Protein AF-A0A060Z1Y1-F1 (afdb_monomer_lite)

Sequence (219 aa):
WSFSTFVRFICWLRSVMDGGSLSASSSSSSEQEADSSPYSVSALLQNPEGNGAIEESRAKVVEEEIVPAGERLLSGEDQGSLITDSMSVTSADQEKLLLLNRNTELRRVNKELMKLNEDWDHVYRSTTLSLQQRVETLEQESNTVKQLNNTLLLKVDHEQNKREYYEHTLMQELKKNQQLHEYVRLLENRLHHTDTTRDWTKSTQVSPMTIIIITSRSF

pLDDT: mean 71.71, std 27.59, range [27.95, 98.81]

Foldseek 3Di:
DDPVVVVVVVVVVVCVVVVPDDPDDDDDDDDDDDDDDDDDDDDDDDDDDDDDDDDDDDDDDDDDDDDDDDDDDDDDDDDDDPPPPDPDQDPVNVVVVVVVVVVVVVVVVVVVVVVVVVVVVVCVVVVVVVVVVVVVVVVVVVVVVVVVVVVVVVVVVVVVVVVVVVVVVVVVVVVVVVVVVVVVVVVVVVVVVVVVVVVVVVVVPDDDDPDDDDDDDDD

Structure (mmCIF, N/CA/C/O backbone):
data_AF-A0A060Z1Y1-F1
#
_entry.id   AF-A0A060Z1Y1-F1
#
loop_
_atom_site.group_PDB
_atom_site.id
_atom_site.type_symbol
_atom_site.label_atom_id
_atom_site.label_alt_id
_atom_site.label_comp_id
_atom_site.label_asym_id
_atom_site.label_entity_id
_atom_site.label_seq_id
_atom_site.pdbx_PDB_ins_code
_atom_site.Cartn_x
_atom_site.Cartn_y
_atom_site.Cartn_z
_atom_site.occupancy
_atom_site.B_iso_or_equiv
_atom_site.auth_seq_id
_atom_site.auth_comp_id
_atom_site.auth_asym_id
_atom_site.auth_atom_id
_atom_site.pdbx_PDB_model_num
ATOM 1 N N . TRP A 1 1 ? -12.215 2.904 36.659 1.00 53.12 1 TRP A N 1
ATOM 2 C CA . TRP A 1 1 ? -11.180 3.522 35.804 1.00 53.12 1 TRP A CA 1
ATOM 3 C C . TRP A 1 1 ? -11.227 5.029 36.001 1.00 53.12 1 TRP A C 1
ATOM 5 O O . TRP A 1 1 ? -12.311 5.589 35.933 1.00 53.12 1 TRP A O 1
ATOM 15 N N . SER A 1 2 ? -10.106 5.672 36.339 1.00 74.19 2 SER A N 1
ATOM 16 C CA . SER A 1 2 ? -10.069 7.124 36.577 1.00 74.19 2 SER A CA 1
ATOM 17 C C . SER A 1 2 ? -9.875 7.874 35.257 1.00 74.19 2 SER A C 1
ATOM 19 O O . SER A 1 2 ? -9.221 7.362 34.349 1.00 74.19 2 SER A O 1
ATOM 21 N N . PHE A 1 3 ? -10.381 9.106 35.160 1.00 74.75 3 PHE A N 1
ATOM 22 C CA . PHE A 1 3 ? -10.163 10.009 34.020 1.00 74.75 3 PHE A CA 1
ATOM 23 C C . PHE A 1 3 ? -8.667 10.158 33.676 1.00 74.75 3 PHE A C 1
ATOM 25 O O . PHE A 1 3 ? -8.282 10.233 32.513 1.00 74.75 3 PHE A O 1
ATOM 32 N N . SER A 1 4 ? -7.800 10.077 34.691 1.00 67.19 4 SER A N 1
ATOM 33 C CA . SER A 1 4 ? -6.342 10.077 34.524 1.00 67.19 4 SER A CA 1
ATOM 34 C C . SER A 1 4 ? -5.820 8.875 33.720 1.00 67.19 4 SER A C 1
ATOM 36 O O . SER A 1 4 ? -4.885 9.011 32.932 1.00 67.19 4 SER A O 1
ATOM 38 N N . THR A 1 5 ? -6.438 7.702 33.873 1.00 81.06 5 THR A N 1
ATOM 39 C CA . THR A 1 5 ? -6.078 6.484 33.134 1.00 81.06 5 THR A CA 1
ATOM 40 C C . THR A 1 5 ? -6.489 6.594 31.664 1.00 81.06 5 THR A C 1
ATOM 42 O O . THR A 1 5 ? -5.726 6.205 30.784 1.00 81.06 5 THR A O 1
ATOM 45 N N . PHE A 1 6 ? -7.644 7.208 31.394 1.00 83.81 6 PHE A N 1
ATOM 46 C CA . PHE A 1 6 ? -8.150 7.442 30.040 1.00 83.81 6 PHE A CA 1
ATOM 47 C C . PHE A 1 6 ? -7.288 8.448 29.260 1.00 83.81 6 PHE A C 1
ATOM 49 O O . PHE A 1 6 ? -6.898 8.183 28.126 1.00 83.81 6 PHE A O 1
ATOM 56 N N . VAL A 1 7 ? -6.895 9.564 29.884 1.00 85.19 7 VAL A N 1
ATOM 57 C CA . VAL A 1 7 ? -6.023 10.567 29.241 1.00 85.19 7 VAL A CA 1
ATOM 58 C C . VAL A 1 7 ? -4.642 9.987 28.923 1.00 85.19 7 VAL A C 1
ATOM 60 O O . VAL A 1 7 ? -4.112 10.219 27.839 1.00 85.19 7 VAL A O 1
ATOM 63 N N . ARG A 1 8 ? -4.072 9.174 29.821 1.00 84.06 8 ARG A N 1
ATOM 64 C CA . ARG A 1 8 ? -2.790 8.493 29.566 1.00 84.06 8 ARG A CA 1
ATOM 65 C C . ARG A 1 8 ? -2.868 7.510 28.402 1.00 84.06 8 ARG A C 1
ATOM 67 O O . ARG A 1 8 ? -1.924 7.437 27.623 1.00 84.06 8 ARG A O 1
ATOM 74 N N . PHE A 1 9 ? -3.986 6.805 28.260 1.00 86.06 9 PHE A N 1
ATOM 75 C CA . PHE A 1 9 ? -4.219 5.895 27.142 1.00 86.06 9 PHE A CA 1
ATOM 76 C C . PHE A 1 9 ? -4.318 6.638 25.798 1.00 86.06 9 PHE A C 1
ATOM 78 O O . PHE A 1 9 ? -3.684 6.232 24.827 1.00 86.06 9 PHE A O 1
ATOM 85 N N . ILE A 1 10 ? -5.021 7.776 25.755 1.00 87.69 10 ILE A N 1
ATOM 86 C CA . ILE A 1 10 ? -5.100 8.629 24.557 1.00 87.69 10 ILE A CA 1
ATOM 87 C C . ILE A 1 10 ? -3.730 9.224 24.191 1.00 87.69 10 ILE A C 1
ATOM 89 O O . ILE A 1 10 ? -3.354 9.221 23.019 1.00 87.69 10 ILE A O 1
ATOM 93 N N . CYS A 1 11 ? -2.948 9.683 25.174 1.00 76.44 11 CYS A N 1
ATOM 94 C CA . CYS A 1 11 ? -1.587 10.171 24.930 1.00 76.44 11 CYS A CA 1
ATOM 95 C C . CYS A 1 11 ? -0.652 9.063 24.422 1.00 76.44 11 CYS A C 1
ATOM 97 O O . CYS A 1 11 ? 0.177 9.315 23.549 1.00 76.44 11 CYS A O 1
ATOM 99 N N . TRP A 1 12 ? -0.797 7.838 24.933 1.00 86.25 12 TRP A N 1
ATOM 100 C CA . TRP A 1 12 ? -0.026 6.685 24.472 1.00 86.25 12 TRP A CA 1
ATOM 101 C C . TRP A 1 12 ? -0.375 6.302 23.027 1.00 86.25 12 TRP A C 1
ATOM 103 O O . TRP A 1 12 ? 0.529 6.166 22.207 1.00 86.25 12 TRP A O 1
ATOM 113 N N . LEU A 1 13 ? -1.666 6.243 22.680 1.00 79.06 13 LEU A N 1
ATOM 114 C CA . LEU A 1 13 ? -2.131 6.013 21.304 1.00 79.06 13 LEU A CA 1
ATOM 115 C C . LEU A 1 13 ? -1.572 7.047 20.320 1.00 79.06 13 LEU A C 1
ATOM 117 O O . LEU A 1 13 ? -1.129 6.694 19.230 1.00 79.06 13 LEU A O 1
ATOM 121 N N . ARG A 1 14 ? -1.541 8.322 20.722 1.00 80.88 14 ARG A N 1
ATOM 122 C CA . ARG A 1 14 ? -0.976 9.387 19.891 1.00 80.88 14 ARG A CA 1
ATOM 123 C C . ARG A 1 14 ? 0.536 9.257 19.715 1.00 80.88 14 ARG A C 1
ATOM 125 O O . ARG A 1 14 ? 1.029 9.412 18.607 1.00 80.88 14 ARG A O 1
ATOM 132 N N . SER A 1 15 ? 1.260 8.895 20.773 1.00 73.62 15 SER A N 1
ATOM 133 C CA . SER A 1 15 ? 2.706 8.659 20.694 1.00 73.62 15 SER A CA 1
ATOM 134 C C . SER A 1 15 ? 3.073 7.456 19.818 1.00 73.62 15 SER A C 1
ATOM 136 O O . SER A 1 15 ? 4.149 7.454 19.228 1.00 73.62 15 SER A O 1
ATOM 138 N N . VAL A 1 16 ? 2.205 6.442 19.733 1.00 75.94 16 VAL A N 1
ATOM 139 C CA . VAL A 1 16 ? 2.387 5.281 18.846 1.00 75.94 16 VAL A CA 1
ATOM 140 C C . VAL A 1 16 ? 2.134 5.658 17.383 1.00 75.94 16 VAL A C 1
ATOM 142 O O . VAL A 1 16 ? 2.881 5.221 16.514 1.00 75.94 16 VAL A O 1
ATOM 145 N N . MET A 1 17 ? 1.144 6.513 17.103 1.00 68.62 17 MET A N 1
ATOM 146 C CA . MET A 1 17 ? 0.870 6.998 15.742 1.00 68.62 17 MET A CA 1
ATOM 147 C C . MET A 1 17 ? 1.913 8.002 15.228 1.00 68.62 17 MET A C 1
ATOM 149 O O . MET A 1 17 ? 2.256 7.970 14.050 1.00 68.62 17 MET A O 1
ATOM 153 N N . ASP A 1 18 ? 2.450 8.857 16.100 1.00 62.47 18 ASP A N 1
ATOM 154 C CA . ASP A 1 18 ? 3.445 9.874 15.726 1.00 62.47 18 ASP A CA 1
ATOM 155 C C . ASP A 1 18 ? 4.896 9.324 15.746 1.00 62.47 18 ASP A C 1
ATOM 157 O O . ASP A 1 18 ? 5.829 9.982 15.286 1.00 62.47 18 ASP A O 1
ATOM 161 N N . GLY A 1 19 ? 5.102 8.090 16.231 1.00 50.12 19 GLY A N 1
ATOM 162 C CA . GLY A 1 19 ? 6.409 7.427 16.355 1.00 50.12 19 GLY A CA 1
ATOM 163 C C . GLY A 1 19 ? 7.009 6.871 15.055 1.00 50.12 19 GLY A C 1
ATOM 164 O O . GLY A 1 19 ? 8.110 6.327 15.079 1.00 50.12 19 GLY A O 1
ATOM 165 N N . GLY A 1 20 ? 6.325 7.015 13.916 1.00 45.38 20 GLY A N 1
ATOM 166 C CA . GLY A 1 20 ? 6.787 6.528 12.610 1.00 45.38 20 GLY A CA 1
ATOM 167 C C . GLY A 1 20 ? 7.780 7.437 11.873 1.00 45.38 20 GLY A C 1
ATOM 168 O O . GLY A 1 20 ? 8.151 7.124 10.745 1.00 45.38 20 GLY A O 1
ATOM 169 N N . SER A 1 21 ? 8.210 8.559 12.462 1.00 48.22 21 SER A N 1
ATOM 170 C CA . SER A 1 21 ? 9.058 9.536 11.766 1.00 48.22 21 SER A CA 1
ATOM 171 C C . SER A 1 21 ? 10.243 10.004 12.612 1.00 48.22 21 SER A C 1
ATOM 173 O O . SER A 1 21 ? 10.320 11.149 13.045 1.00 48.22 21 SER A O 1
ATOM 175 N N . LEU A 1 22 ? 11.200 9.101 12.837 1.00 38.81 22 LEU A N 1
ATOM 176 C CA . LEU A 1 22 ? 12.570 9.445 13.231 1.00 38.81 22 LEU A CA 1
ATOM 177 C C . LEU A 1 22 ? 13.553 8.614 12.400 1.00 38.81 22 LEU A C 1
ATOM 179 O O . LEU A 1 22 ? 14.101 7.615 12.853 1.00 38.81 22 LEU A O 1
ATOM 183 N N . SER A 1 23 ? 13.778 9.037 11.156 1.00 32.25 23 SER A N 1
ATOM 184 C CA . SER A 1 23 ? 14.972 8.636 10.409 1.00 32.25 23 SER A CA 1
ATOM 185 C C . SER A 1 23 ? 16.105 9.590 10.770 1.00 32.25 23 SER A C 1
ATOM 187 O O . SER A 1 23 ? 16.250 10.657 10.182 1.00 32.25 23 SER A O 1
ATOM 189 N N . ALA A 1 24 ? 16.902 9.198 11.759 1.00 36.78 24 ALA A N 1
ATOM 190 C CA . ALA A 1 24 ? 18.245 9.710 11.963 1.00 36.78 24 ALA A CA 1
ATOM 191 C C . ALA A 1 24 ? 19.195 8.514 11.938 1.00 36.78 24 ALA A C 1
ATOM 193 O O . ALA A 1 24 ? 19.202 7.725 12.877 1.00 36.78 24 ALA A O 1
ATOM 194 N N . SER A 1 25 ? 19.969 8.374 10.861 1.00 32.22 25 SER A N 1
ATOM 195 C CA . SER A 1 25 ? 21.317 7.793 10.884 1.00 32.22 25 SER A CA 1
ATOM 196 C C . SER A 1 25 ? 22.006 8.030 9.545 1.00 32.22 25 SER A C 1
ATOM 198 O O . SER A 1 25 ? 21.584 7.543 8.499 1.00 32.22 25 SER A O 1
ATOM 200 N N . SER A 1 26 ? 23.081 8.804 9.607 1.00 32.50 26 SER A N 1
ATOM 201 C CA . SER A 1 26 ? 24.072 8.993 8.559 1.00 32.50 26 SER A CA 1
ATOM 202 C C . SER A 1 26 ? 25.184 7.938 8.653 1.00 32.50 26 SER A C 1
ATOM 204 O O . SER A 1 26 ? 25.670 7.653 9.744 1.00 32.50 26 SER A O 1
ATOM 206 N N . SER A 1 27 ? 25.620 7.483 7.471 1.00 31.84 27 SER A N 1
ATOM 207 C CA . SER A 1 27 ? 26.952 6.978 7.077 1.00 31.84 27 SER A CA 1
ATOM 208 C C . SER A 1 27 ? 27.545 5.727 7.749 1.00 31.84 27 SER A C 1
ATOM 210 O O . SER A 1 27 ? 28.024 5.779 8.876 1.00 31.84 27 SER A O 1
ATOM 212 N N . SER A 1 28 ? 27.758 4.658 6.976 1.00 29.41 28 SER A N 1
ATOM 213 C CA . SER A 1 28 ? 29.043 4.393 6.294 1.00 29.41 28 SER A CA 1
ATOM 214 C C . SER A 1 28 ? 28.993 3.089 5.480 1.00 29.41 28 SER A C 1
ATOM 216 O O . SER A 1 28 ? 28.166 2.212 5.702 1.00 29.41 28 SER A O 1
ATOM 218 N N . SER A 1 29 ? 29.846 3.057 4.468 1.00 30.45 29 SER A N 1
ATOM 219 C CA . SER A 1 29 ? 29.971 2.140 3.339 1.00 30.45 29 SER A CA 1
ATOM 220 C C . SER A 1 29 ? 30.564 0.767 3.679 1.00 30.45 29 SER A C 1
ATOM 222 O O . SER A 1 29 ? 31.486 0.662 4.481 1.00 30.45 29 SER A O 1
ATOM 224 N N . SER A 1 30 ? 30.117 -0.278 2.978 1.00 31.19 30 SER A N 1
ATOM 225 C CA . SER A 1 30 ? 30.988 -1.329 2.421 1.00 31.19 30 SER A CA 1
ATOM 226 C C . SER A 1 30 ? 30.207 -2.218 1.450 1.00 31.19 30 SER A C 1
ATOM 228 O O . SER A 1 30 ? 29.064 -2.596 1.690 1.00 31.19 30 SER A O 1
ATOM 230 N N . GLU A 1 31 ? 30.845 -2.467 0.315 1.00 32.81 31 GLU A N 1
ATOM 231 C CA . GLU A 1 31 ? 30.411 -3.299 -0.800 1.00 32.81 31 GLU A CA 1
ATOM 232 C C . GLU A 1 31 ? 30.463 -4.783 -0.412 1.00 32.81 31 GLU A C 1
ATOM 234 O O . GLU A 1 31 ? 31.463 -5.220 0.157 1.00 32.81 31 GLU A O 1
ATOM 239 N N . GLN A 1 32 ? 29.447 -5.569 -0.785 1.00 31.73 32 GLN A N 1
ATOM 240 C CA . GLN A 1 32 ? 29.639 -6.955 -1.224 1.00 31.73 32 GLN A CA 1
ATOM 241 C C . GLN A 1 32 ? 28.406 -7.485 -1.968 1.00 31.73 32 GLN A C 1
ATOM 243 O O . GLN A 1 32 ? 27.287 -7.503 -1.461 1.00 31.73 32 GLN A O 1
ATOM 248 N N . GLU A 1 33 ? 28.673 -7.870 -3.210 1.00 32.41 33 GLU A N 1
ATOM 249 C CA . GLU A 1 33 ? 27.806 -8.514 -4.191 1.00 32.41 33 GLU A CA 1
ATOM 250 C C . GLU A 1 33 ? 27.565 -10.006 -3.887 1.00 32.41 33 GLU A C 1
ATOM 252 O O . GLU A 1 33 ? 28.367 -10.656 -3.215 1.00 32.41 33 GLU A O 1
ATOM 257 N N . ALA A 1 34 ? 26.521 -10.519 -4.546 1.00 33.12 34 ALA A N 1
ATOM 258 C CA . ALA A 1 34 ? 26.215 -11.912 -4.881 1.00 33.12 34 ALA A CA 1
ATOM 259 C C . ALA A 1 34 ? 25.347 -12.767 -3.921 1.00 33.12 34 ALA A C 1
ATOM 261 O O . ALA A 1 34 ? 25.817 -13.459 -3.025 1.00 33.12 34 ALA A O 1
ATOM 262 N N . ASP A 1 35 ? 24.050 -12.759 -4.249 1.00 27.95 35 ASP A N 1
ATOM 263 C CA . ASP A 1 35 ? 23.322 -13.891 -4.854 1.00 27.95 35 ASP A CA 1
ATOM 264 C C . ASP A 1 35 ? 23.088 -15.168 -4.018 1.00 27.95 35 ASP A C 1
ATOM 266 O O . ASP A 1 35 ? 23.991 -15.976 -3.812 1.00 27.95 35 ASP A O 1
ATOM 270 N N . SER A 1 36 ? 21.825 -15.404 -3.625 1.00 32.16 36 SER A N 1
ATOM 271 C CA . SER A 1 36 ? 21.079 -16.651 -3.909 1.00 32.16 36 SER A CA 1
ATOM 272 C C . SER A 1 36 ? 19.682 -16.663 -3.261 1.00 32.16 36 SER A C 1
ATOM 274 O O . SER A 1 36 ? 19.511 -16.579 -2.047 1.00 32.16 36 SER A O 1
ATOM 276 N N . SER A 1 37 ? 18.684 -16.816 -4.130 1.00 36.53 37 SER A N 1
ATOM 277 C CA . SER A 1 37 ? 17.245 -17.046 -3.917 1.00 36.53 37 SER A CA 1
ATOM 278 C C . SER A 1 37 ? 16.891 -18.209 -2.968 1.00 36.53 37 SER A C 1
ATOM 280 O O . SER A 1 37 ? 17.505 -19.271 -3.083 1.00 36.53 37 SER A O 1
ATOM 282 N N . PRO A 1 38 ? 15.787 -18.135 -2.191 1.00 39.56 38 PRO A N 1
ATOM 283 C CA . PRO A 1 38 ? 15.099 -19.324 -1.715 1.00 39.56 38 PRO A CA 1
ATOM 284 C C . PRO A 1 38 ? 13.827 -19.612 -2.526 1.00 39.56 38 PRO A C 1
ATOM 286 O O . PRO A 1 38 ? 12.923 -18.789 -2.679 1.00 39.56 38 PRO A O 1
ATOM 289 N N . TYR A 1 39 ? 13.780 -20.846 -3.015 1.00 29.48 39 TYR A N 1
ATOM 290 C CA . TYR A 1 39 ? 12.623 -21.506 -3.600 1.00 29.48 39 TYR A CA 1
ATOM 291 C C . TYR A 1 39 ? 11.435 -21.520 -2.626 1.00 29.48 39 TYR A C 1
ATOM 293 O O . TYR A 1 39 ? 11.573 -21.807 -1.437 1.00 29.48 39 TYR A O 1
ATOM 301 N N . SER A 1 40 ? 10.256 -21.256 -3.178 1.00 34.47 40 SER A N 1
ATOM 302 C CA . SER A 1 40 ? 8.947 -21.407 -2.549 1.00 34.47 40 SER A CA 1
ATOM 303 C C . SER A 1 40 ? 8.532 -22.881 -2.517 1.00 34.47 40 SER A C 1
ATOM 305 O O . SER A 1 40 ? 8.648 -23.539 -3.548 1.00 34.47 40 SER A O 1
ATOM 307 N N . VAL A 1 41 ? 7.974 -23.373 -1.402 1.00 32.03 41 VAL A N 1
ATOM 308 C CA . VAL A 1 41 ? 6.938 -24.424 -1.425 1.00 32.03 41 VAL A CA 1
ATOM 309 C C . VAL A 1 41 ? 5.934 -24.177 -0.299 1.00 32.03 41 VAL A C 1
ATOM 311 O O . VAL A 1 41 ? 6.264 -24.160 0.884 1.00 32.03 41 VAL A O 1
ATOM 314 N N . SER A 1 42 ? 4.690 -23.981 -0.716 1.00 37.34 42 SER A N 1
ATOM 315 C CA . SER A 1 42 ? 3.480 -23.891 0.090 1.00 37.34 42 SER A CA 1
ATOM 316 C C . SER A 1 42 ? 3.144 -25.220 0.775 1.00 37.34 42 SER A C 1
ATOM 318 O O . SER A 1 42 ? 3.280 -26.279 0.168 1.00 37.34 42 SER A O 1
ATOM 320 N N . ALA A 1 43 ? 2.579 -25.164 1.981 1.00 32.44 43 ALA A N 1
ATOM 321 C CA . ALA A 1 43 ? 1.762 -26.248 2.515 1.00 32.44 43 ALA A CA 1
ATOM 322 C C . ALA A 1 43 ? 0.495 -25.662 3.144 1.00 32.44 43 ALA A C 1
ATOM 324 O O . ALA A 1 43 ? 0.522 -24.698 3.905 1.00 32.44 43 ALA A O 1
ATOM 325 N N . LEU A 1 44 ? -0.613 -26.240 2.713 1.00 31.62 44 LEU A N 1
ATOM 326 C CA . LEU A 1 44 ? -1.984 -25.777 2.771 1.00 31.62 44 LEU A CA 1
ATOM 327 C C . LEU A 1 44 ? -2.754 -26.765 3.662 1.00 31.62 44 LEU A C 1
ATOM 329 O O . LEU A 1 44 ? -2.575 -27.966 3.499 1.00 31.62 44 LEU A O 1
ATOM 333 N N . LEU A 1 45 ? -3.617 -26.230 4.537 1.00 33.56 45 LEU A N 1
ATOM 334 C CA . LEU A 1 45 ? -4.705 -26.883 5.292 1.00 33.56 45 LEU A CA 1
ATOM 335 C C . LEU A 1 45 ? -4.364 -28.005 6.297 1.00 33.56 45 LEU A C 1
ATOM 337 O O . LEU A 1 45 ? -3.908 -29.073 5.916 1.00 33.56 45 LEU A O 1
ATOM 341 N N . GLN A 1 46 ? -4.821 -27.838 7.548 1.00 31.72 46 GLN A N 1
ATOM 342 C CA . GLN A 1 46 ? -6.005 -28.558 8.062 1.00 31.72 46 GLN A CA 1
ATOM 343 C C . GLN A 1 46 ? -6.368 -28.139 9.501 1.00 31.72 46 GLN A C 1
ATOM 345 O O . GLN A 1 46 ? -5.559 -28.241 10.418 1.00 31.72 46 GLN A O 1
ATOM 350 N N . ASN A 1 47 ? -7.624 -27.705 9.675 1.00 36.47 47 ASN A N 1
ATOM 351 C CA . ASN A 1 47 ? -8.356 -27.759 10.948 1.00 36.47 47 ASN A CA 1
ATOM 352 C C . ASN A 1 47 ? -8.456 -29.221 11.429 1.00 36.47 47 ASN A C 1
ATOM 354 O O . ASN A 1 47 ? -8.415 -30.139 10.605 1.00 36.47 47 ASN A O 1
ATOM 358 N N . PRO A 1 48 ? -8.703 -29.443 12.729 1.00 42.91 48 PRO A N 1
ATOM 359 C CA . PRO A 1 48 ? -10.081 -29.784 13.074 1.00 42.91 48 PRO A CA 1
ATOM 360 C C . PRO A 1 48 ? -10.607 -29.125 14.355 1.00 42.91 48 PRO A C 1
ATOM 362 O O . PRO A 1 48 ? -9.882 -28.803 15.293 1.00 42.91 48 PRO A O 1
ATOM 365 N N . GLU A 1 49 ? -11.927 -28.972 14.335 1.00 35.50 49 GLU A N 1
ATOM 366 C CA . GLU A 1 49 ? -12.820 -28.660 15.442 1.00 35.50 49 GLU A CA 1
ATOM 367 C C . GLU A 1 49 ? -12.704 -29.689 16.579 1.00 35.50 49 GLU A C 1
ATOM 369 O O . GLU A 1 49 ? -12.491 -30.881 16.348 1.00 35.50 49 GLU A O 1
ATOM 374 N N . GLY A 1 50 ? -12.905 -29.233 17.817 1.00 29.80 50 GLY A N 1
ATOM 375 C CA . GLY A 1 50 ? -12.934 -30.082 19.004 1.00 29.80 50 GLY A CA 1
ATOM 376 C C . GLY A 1 50 ? -13.553 -29.349 20.190 1.00 29.80 50 GLY A C 1
ATOM 377 O O . GLY A 1 50 ? -12.876 -28.623 20.908 1.00 29.80 50 GLY A O 1
ATOM 378 N N . ASN A 1 51 ? -14.860 -29.538 20.345 1.00 31.48 51 ASN A N 1
ATOM 379 C CA . ASN A 1 51 ? -15.738 -28.988 21.377 1.00 31.48 51 ASN A CA 1
ATOM 380 C C . ASN A 1 51 ? -15.280 -29.300 22.817 1.00 31.48 51 ASN A C 1
ATOM 382 O O . ASN A 1 51 ? -14.864 -30.419 23.108 1.00 31.48 51 ASN A O 1
ATOM 386 N N . GLY A 1 52 ? -15.483 -28.356 23.743 1.00 28.91 52 GLY A N 1
ATOM 387 C CA . GLY A 1 52 ? -15.296 -28.567 25.183 1.00 28.91 52 GLY A CA 1
ATOM 388 C C . GLY A 1 52 ? -15.953 -27.467 26.018 1.00 28.91 52 GLY A C 1
ATOM 389 O O . GLY A 1 52 ? -15.434 -26.363 26.107 1.00 28.91 52 GLY A O 1
ATOM 390 N N . ALA A 1 53 ? -17.120 -27.782 26.575 1.00 30.88 53 ALA A N 1
ATOM 391 C CA . ALA A 1 53 ? -18.073 -26.908 27.251 1.00 30.88 53 ALA A CA 1
ATOM 392 C C . ALA A 1 53 ? -17.544 -26.136 28.480 1.00 30.88 53 ALA A C 1
ATOM 394 O O . ALA A 1 53 ? -16.860 -26.694 29.335 1.00 30.88 53 ALA A O 1
ATOM 395 N N . ILE A 1 54 ? -18.007 -24.888 28.621 1.00 34.34 54 ILE A N 1
ATOM 396 C CA . ILE A 1 54 ? -18.186 -24.208 29.909 1.00 34.34 54 ILE A CA 1
ATOM 397 C C . ILE A 1 54 ? -19.702 -24.084 30.108 1.00 34.34 54 ILE A C 1
ATOM 399 O O . ILE A 1 54 ? -20.339 -23.232 29.494 1.00 34.34 54 ILE A O 1
ATOM 403 N N . GLU A 1 55 ? -20.280 -24.953 30.935 1.00 35.75 55 GLU A N 1
ATOM 404 C CA . GLU A 1 55 ? -21.601 -24.740 31.533 1.00 35.75 55 GLU A CA 1
ATOM 405 C C . GLU A 1 55 ? -21.417 -24.524 33.038 1.00 35.75 55 GLU A C 1
ATOM 407 O O . GLU A 1 55 ? -21.124 -25.455 33.783 1.00 35.75 55 GLU A O 1
ATOM 412 N N . GLU A 1 56 ? -21.613 -23.286 33.488 1.00 34.72 56 GLU A N 1
ATOM 413 C CA . GLU A 1 56 ? -21.860 -22.956 34.890 1.00 34.72 56 GLU A CA 1
ATOM 414 C C . GLU A 1 56 ? -23.224 -22.259 34.958 1.00 34.72 56 GLU A C 1
ATOM 416 O O . GLU A 1 56 ? -23.347 -21.040 34.842 1.00 34.72 56 GLU A O 1
ATOM 421 N N . SER A 1 57 ? -24.276 -23.070 35.084 1.00 36.78 57 SER A N 1
ATOM 422 C CA . SER A 1 57 ? -25.665 -22.617 35.179 1.00 36.78 57 SER A CA 1
ATOM 4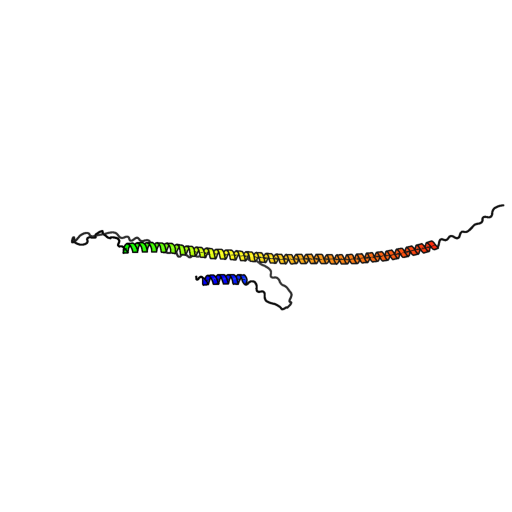23 C C . SER A 1 57 ? -26.174 -22.784 36.607 1.00 36.78 57 SER A C 1
ATOM 425 O O . SER A 1 57 ? -26.462 -23.875 37.096 1.00 36.78 57 SER A O 1
ATOM 427 N N . ARG A 1 58 ? -26.276 -21.637 37.269 1.00 30.09 58 ARG A N 1
ATOM 428 C CA . ARG A 1 58 ? -26.782 -21.386 38.616 1.00 30.09 58 ARG A CA 1
ATOM 429 C C . ARG A 1 58 ? -28.315 -21.495 38.695 1.00 30.09 58 ARG A C 1
ATOM 431 O O . ARG A 1 58 ? -29.021 -20.833 37.947 1.00 30.09 58 ARG A O 1
ATOM 438 N N . ALA A 1 59 ? -28.763 -22.223 39.720 1.00 30.12 59 ALA A N 1
ATOM 439 C CA . ALA A 1 59 ? -29.999 -22.091 40.505 1.00 30.12 59 ALA A CA 1
ATOM 440 C C . ALA A 1 59 ? -31.376 -22.153 39.807 1.00 30.12 59 ALA A C 1
ATOM 442 O O . ALA A 1 59 ? -31.828 -21.211 39.159 1.00 30.12 59 ALA A O 1
ATOM 443 N N . LYS A 1 60 ? -32.139 -23.197 40.160 1.00 30.30 60 LYS A N 1
ATOM 444 C CA . LYS A 1 60 ? -33.605 -23.180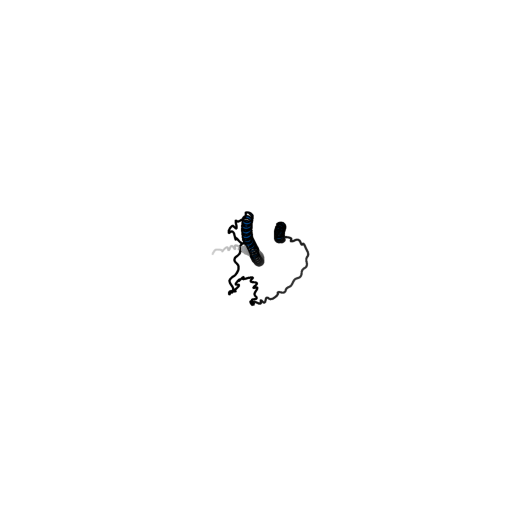 40.183 1.00 30.30 60 LYS A CA 1
ATOM 445 C C . LYS A 1 60 ? -34.077 -23.637 41.565 1.00 30.30 60 LYS A C 1
ATOM 447 O O . LYS A 1 60 ? -33.766 -24.741 41.997 1.00 30.30 60 LYS A O 1
ATOM 452 N N . VAL A 1 61 ? -34.765 -22.732 42.254 1.00 33.59 61 VAL A N 1
ATOM 453 C CA . VAL A 1 61 ? -35.498 -22.951 43.505 1.00 33.59 61 VAL A CA 1
ATOM 454 C C . VAL A 1 61 ? -36.774 -23.723 43.175 1.00 33.59 61 VAL A C 1
ATOM 456 O O . VAL A 1 61 ? -37.493 -23.318 42.262 1.00 33.59 61 VAL A O 1
ATOM 459 N N . VAL A 1 62 ? -37.051 -24.799 43.912 1.00 34.62 62 VAL A N 1
ATOM 460 C CA . VAL A 1 62 ? -38.385 -25.400 44.032 1.00 34.62 62 VAL A CA 1
ATOM 461 C C . VAL A 1 62 ? -38.577 -25.755 45.504 1.00 34.62 62 VAL A C 1
ATOM 463 O O . VAL A 1 62 ? -37.923 -26.654 46.028 1.00 34.62 62 VAL A O 1
ATOM 466 N N . GLU A 1 63 ? -39.425 -24.971 46.162 1.00 34.78 63 GLU A N 1
ATOM 467 C CA . GLU A 1 63 ? -40.129 -25.347 47.383 1.00 34.78 63 GLU A CA 1
ATOM 468 C C . GLU A 1 63 ? -41.204 -26.374 47.012 1.00 34.78 63 GLU A C 1
ATOM 470 O O . GLU A 1 63 ? -41.970 -26.127 46.084 1.00 34.78 63 GLU A O 1
ATOM 475 N N . GLU A 1 64 ? -41.285 -27.486 47.741 1.00 34.16 64 GLU A N 1
ATOM 476 C CA . GLU A 1 64 ? -42.571 -28.115 48.061 1.00 34.16 64 GLU A CA 1
ATOM 477 C C . GLU A 1 64 ? -42.392 -29.064 49.255 1.00 34.16 64 GLU A C 1
ATOM 479 O O . GLU A 1 64 ? -41.833 -30.157 49.161 1.00 34.16 64 GLU A O 1
ATOM 484 N N . GLU A 1 65 ? -42.826 -28.579 50.415 1.00 29.83 65 GLU A N 1
ATOM 485 C CA . GLU A 1 65 ? -42.976 -29.319 51.661 1.00 29.83 65 GLU A CA 1
ATOM 486 C C . GLU A 1 65 ? -44.318 -30.063 51.617 1.00 29.83 65 GLU A C 1
ATOM 488 O O . GLU A 1 65 ? -45.382 -29.451 51.546 1.00 29.83 65 GLU A O 1
ATOM 493 N N . ILE A 1 66 ? -44.270 -31.396 51.636 1.00 37.19 66 ILE A N 1
ATOM 494 C CA . ILE A 1 66 ? -45.449 -32.263 51.717 1.00 37.19 66 ILE A CA 1
ATOM 495 C C . ILE A 1 66 ? -45.483 -32.874 53.114 1.00 37.19 66 ILE A C 1
ATOM 497 O O . ILE A 1 66 ? -44.720 -33.797 53.394 1.00 37.19 66 ILE A O 1
ATOM 501 N N . VAL A 1 67 ? -46.412 -32.427 53.960 1.00 41.28 67 VAL A N 1
ATOM 502 C CA . VAL A 1 67 ? -46.949 -33.242 55.061 1.00 41.28 67 VAL A CA 1
ATOM 503 C C . VAL A 1 67 ? -48.432 -32.921 55.247 1.00 41.28 67 VAL A C 1
ATOM 505 O O . VAL A 1 67 ? -48.783 -31.769 55.503 1.00 41.28 67 VAL A O 1
ATOM 508 N N . PRO A 1 68 ? -49.312 -33.934 55.182 1.00 43.44 68 PRO A N 1
ATOM 509 C CA . PRO A 1 68 ? -50.533 -33.866 55.974 1.00 43.44 68 PRO A CA 1
ATOM 510 C C . PRO A 1 68 ? -50.854 -35.172 56.719 1.00 43.44 68 PRO A C 1
ATOM 512 O O . PRO A 1 68 ? -50.324 -36.238 56.419 1.00 43.44 68 PRO A O 1
ATOM 515 N N . ALA A 1 69 ? -51.822 -35.033 57.631 1.00 34.16 69 ALA A N 1
ATOM 516 C CA . ALA A 1 69 ? -52.413 -36.005 58.559 1.00 34.16 69 ALA A CA 1
ATOM 517 C C . ALA A 1 69 ? -51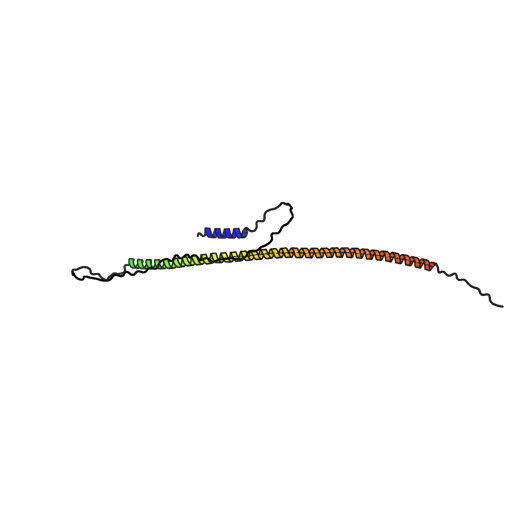.621 -36.169 59.873 1.00 34.16 69 ALA A C 1
ATOM 519 O O . ALA A 1 69 ? -50.500 -36.650 59.883 1.00 34.16 69 ALA A O 1
ATOM 520 N N . GLY A 1 70 ? -52.113 -35.781 61.047 1.00 32.94 70 GLY A N 1
ATOM 521 C CA . GLY A 1 70 ? -53.470 -35.462 61.475 1.00 32.94 70 GLY A CA 1
ATOM 522 C C . GLY A 1 70 ? -53.786 -36.332 62.682 1.00 32.94 70 GLY A C 1
ATOM 523 O O . GLY A 1 70 ? -53.880 -37.536 62.514 1.00 32.94 70 GLY A O 1
ATOM 524 N N . GLU A 1 71 ? -53.929 -35.739 63.870 1.00 36.81 71 GLU A N 1
ATOM 525 C CA . GLU A 1 71 ? -54.883 -36.179 64.895 1.00 36.81 71 GLU A CA 1
ATOM 526 C C . GLU A 1 71 ? -54.821 -35.305 66.154 1.00 36.81 71 GLU A C 1
ATOM 528 O O . GLU A 1 71 ? -53.751 -34.992 66.673 1.00 36.81 71 GLU A O 1
ATOM 533 N N . ARG A 1 72 ? -56.027 -35.052 66.677 1.00 37.06 72 ARG A N 1
ATOM 534 C CA . ARG A 1 72 ? -56.403 -34.884 68.090 1.00 37.06 72 ARG A CA 1
ATOM 535 C C . ARG A 1 72 ? -56.876 -33.486 68.488 1.00 37.06 72 ARG A C 1
ATOM 537 O O . ARG A 1 72 ? -56.131 -32.622 68.934 1.00 37.06 72 ARG A O 1
ATOM 544 N N . LEU A 1 73 ? -58.190 -33.327 68.348 1.00 44.69 73 LEU A N 1
ATOM 545 C CA . LEU A 1 73 ? -58.984 -32.244 68.909 1.00 44.69 73 LEU A CA 1
ATOM 546 C C . LEU A 1 73 ? -59.231 -32.430 70.419 1.00 44.69 73 LEU A C 1
ATOM 548 O O . LEU A 1 73 ? -59.316 -33.556 70.909 1.00 44.69 73 LEU A O 1
ATOM 552 N N . LEU A 1 74 ? -59.524 -31.278 71.038 1.00 43.03 74 LEU A N 1
ATOM 553 C CA . LEU A 1 74 ? -60.245 -31.007 72.293 1.00 43.03 74 LEU A CA 1
ATOM 554 C C . LEU A 1 74 ? -59.421 -30.987 73.591 1.00 43.03 74 LEU A C 1
ATOM 556 O O . LEU A 1 74 ? -59.060 -32.034 74.116 1.00 43.03 74 LEU A O 1
ATOM 560 N N . SER A 1 75 ? -59.250 -29.788 74.167 1.00 39.22 75 SER A N 1
ATOM 561 C CA . SER A 1 75 ? -59.706 -29.459 75.533 1.00 39.22 75 SER A CA 1
ATOM 562 C C . SER A 1 75 ? -59.215 -28.069 75.966 1.00 39.22 75 SER A C 1
ATOM 564 O O . SER A 1 75 ? -58.020 -27.801 75.892 1.00 39.22 75 SER A O 1
ATOM 566 N N . GLY A 1 76 ? -60.114 -27.240 76.507 1.00 40.22 76 GLY A N 1
ATOM 567 C CA . GLY A 1 76 ? -59.746 -26.121 77.384 1.00 40.22 76 GLY A CA 1
ATOM 568 C C . GLY A 1 76 ? -60.154 -24.739 76.889 1.00 40.22 76 GLY A C 1
ATOM 569 O O . GLY A 1 76 ? -59.316 -23.951 76.471 1.00 40.22 76 GLY A O 1
ATOM 570 N N . GLU A 1 77 ? -61.448 -24.454 76.969 1.00 47.78 77 GLU A N 1
ATOM 571 C CA . GLU A 1 77 ? -61.965 -23.098 77.110 1.00 47.78 77 GLU A CA 1
ATOM 572 C C . GLU A 1 77 ? -61.402 -22.471 78.394 1.00 47.78 77 GLU A C 1
ATOM 574 O O . GLU A 1 77 ? -61.630 -23.013 79.469 1.00 47.78 77 GLU A O 1
ATOM 579 N N . ASP A 1 78 ? -60.627 -21.388 78.266 1.00 45.88 78 ASP A N 1
ATOM 580 C CA . ASP A 1 78 ? -60.559 -20.296 79.244 1.00 45.88 78 ASP A CA 1
ATOM 581 C C . ASP A 1 78 ? -59.738 -19.115 78.687 1.00 45.88 78 ASP A C 1
ATOM 583 O O . ASP A 1 78 ? -58.579 -19.244 78.307 1.00 45.88 78 ASP A O 1
ATOM 587 N N . GLN A 1 79 ? -60.416 -17.970 78.599 1.00 47.31 79 GLN A N 1
ATOM 588 C CA . GLN A 1 79 ? -59.938 -16.584 78.503 1.00 47.31 79 GLN A CA 1
ATOM 589 C C . GLN A 1 79 ? -58.494 -16.297 78.033 1.00 47.31 79 GLN A C 1
ATOM 591 O O . GLN A 1 79 ? -57.521 -16.531 78.743 1.00 47.31 79 GLN A O 1
ATOM 596 N N . GLY A 1 80 ? -58.391 -15.521 76.942 1.00 51.12 80 GLY A N 1
ATOM 597 C CA . GLY A 1 80 ? -57.337 -14.503 76.835 1.00 51.12 80 GLY A CA 1
ATOM 598 C C . GLY A 1 80 ? -56.410 -14.569 75.624 1.00 51.12 80 GLY A C 1
ATOM 599 O O . GLY A 1 80 ? -55.197 -14.577 75.785 1.00 51.12 80 GLY A O 1
ATOM 600 N N . SER A 1 81 ? -56.947 -14.488 74.407 1.00 50.44 81 SER A N 1
ATOM 601 C CA . SER A 1 81 ? -56.249 -13.760 73.341 1.00 50.44 81 SER A CA 1
ATOM 602 C C . SER A 1 81 ? -57.272 -13.217 72.350 1.00 50.44 81 SER A C 1
ATOM 604 O O . SER A 1 81 ? -57.616 -13.853 71.357 1.00 50.44 81 SER A O 1
ATOM 606 N N . LEU A 1 82 ? -57.814 -12.035 72.666 1.00 45.59 82 LEU A N 1
ATOM 607 C CA . LEU A 1 82 ? -58.370 -11.165 71.638 1.00 45.59 82 LEU A CA 1
ATOM 608 C C . LEU A 1 82 ? -57.226 -10.866 70.666 1.00 45.59 82 LEU A C 1
ATOM 610 O O . LEU A 1 82 ? -56.392 -10.001 70.931 1.00 45.59 82 LEU A O 1
ATOM 614 N N . ILE A 1 83 ? -57.184 -11.567 69.542 1.00 48.78 83 ILE A N 1
ATOM 615 C CA . ILE A 1 83 ? -56.481 -11.054 68.375 1.00 48.78 83 ILE A CA 1
ATOM 616 C C . ILE A 1 83 ? -57.383 -9.944 67.841 1.00 48.78 83 ILE A C 1
ATOM 618 O O . ILE A 1 83 ? -58.319 -10.175 67.085 1.00 48.78 83 ILE A O 1
ATOM 622 N N . THR A 1 84 ? -57.180 -8.729 68.346 1.00 48.28 84 THR A N 1
ATOM 623 C CA . THR A 1 84 ? -57.732 -7.529 67.725 1.00 48.28 84 THR A CA 1
ATOM 624 C C . THR A 1 84 ? -57.134 -7.404 66.332 1.00 48.28 84 THR A C 1
ATOM 626 O O . THR A 1 84 ? -55.939 -7.132 66.198 1.00 48.28 84 THR A O 1
ATOM 629 N N . ASP A 1 85 ? -57.976 -7.563 65.316 1.00 55.88 85 ASP A N 1
ATOM 630 C CA . ASP A 1 85 ? -57.720 -7.221 63.915 1.00 55.88 85 ASP A CA 1
ATOM 631 C C . ASP A 1 85 ? -57.545 -5.701 63.729 1.00 55.88 85 ASP A C 1
ATOM 633 O O . ASP A 1 85 ? -58.335 -5.021 63.078 1.00 55.88 85 ASP A O 1
ATOM 637 N N . SER A 1 86 ? -56.481 -5.154 64.315 1.00 57.66 86 SER A N 1
ATOM 638 C CA . SER A 1 86 ? -56.091 -3.748 64.203 1.00 57.66 86 SER A CA 1
ATOM 639 C C . SER A 1 86 ? -54.579 -3.633 64.017 1.00 57.66 86 SER A C 1
ATOM 641 O O . SER A 1 86 ? -53.897 -2.936 64.765 1.00 57.66 86 SER A O 1
ATOM 643 N N . MET A 1 87 ? -54.022 -4.321 63.018 1.00 65.62 87 MET A N 1
ATOM 644 C CA . MET A 1 87 ? -52.656 -4.045 62.566 1.00 65.62 87 MET A CA 1
ATOM 645 C C . MET A 1 87 ? -52.687 -2.774 61.701 1.00 65.62 87 MET A C 1
ATOM 647 O O . MET A 1 87 ? -52.747 -2.829 60.475 1.00 65.62 87 MET A O 1
ATOM 651 N N . SER A 1 88 ? -52.747 -1.601 62.334 1.00 68.88 88 SER A N 1
ATOM 652 C CA . SER A 1 88 ? -52.633 -0.329 61.618 1.00 68.88 88 SER A CA 1
ATOM 653 C C . SER A 1 88 ? -51.184 -0.134 61.180 1.00 68.88 88 SER A C 1
ATOM 655 O O . SER A 1 88 ? -50.291 -0.143 62.027 1.00 68.88 88 SER A O 1
ATOM 657 N N . VAL A 1 89 ? -50.955 0.065 59.880 1.00 75.62 89 VAL A N 1
ATOM 658 C CA . VAL A 1 89 ? -49.635 0.410 59.330 1.00 75.62 89 VAL A CA 1
ATOM 659 C C . VAL A 1 89 ? -49.112 1.640 60.065 1.00 75.62 89 VAL A C 1
ATOM 661 O O . VAL A 1 89 ? -49.717 2.713 60.008 1.00 75.62 89 VAL A O 1
ATOM 664 N N . THR A 1 90 ? -48.004 1.488 60.783 1.00 85.12 90 THR A N 1
ATOM 665 C CA . THR A 1 90 ? -47.372 2.618 61.461 1.00 85.12 90 THR A CA 1
ATOM 666 C C . THR A 1 90 ? -46.556 3.428 60.453 1.00 85.12 90 THR A C 1
ATOM 668 O O . THR A 1 90 ? -46.156 2.927 59.401 1.00 85.12 90 THR A O 1
ATOM 671 N N . SER A 1 91 ? -46.257 4.693 60.758 1.00 87.88 91 SER A N 1
ATOM 672 C CA . SER A 1 91 ? -45.410 5.525 59.884 1.00 87.88 91 SER A CA 1
ATOM 673 C C . SER A 1 91 ? -44.057 4.867 59.566 1.00 87.88 91 SER A C 1
ATOM 675 O O . SER A 1 91 ? -43.532 5.049 58.469 1.00 87.88 91 SER A O 1
ATOM 677 N N . ALA A 1 92 ? -43.507 4.083 60.500 1.00 90.25 92 ALA A N 1
ATOM 678 C CA . ALA A 1 92 ? -42.264 3.341 60.305 1.00 90.25 92 ALA A CA 1
ATOM 679 C C . ALA A 1 92 ? -42.424 2.192 59.291 1.00 90.25 92 ALA A C 1
ATOM 681 O O . ALA A 1 92 ? -41.540 1.963 58.463 1.00 90.25 92 ALA A O 1
ATOM 682 N N . ASP A 1 93 ? -43.568 1.504 59.300 1.00 92.62 93 ASP A N 1
ATOM 683 C CA . ASP A 1 93 ? -43.871 0.445 58.330 1.00 92.62 93 ASP A CA 1
ATOM 684 C C . ASP A 1 93 ? -44.022 1.012 56.913 1.00 92.62 93 ASP A C 1
ATOM 686 O O . ASP A 1 93 ? -43.551 0.419 55.938 1.00 92.62 93 ASP A O 1
ATOM 690 N N . GLN A 1 94 ? -44.612 2.203 56.792 1.00 93.06 94 GLN A N 1
ATOM 691 C CA . GLN A 1 94 ? -44.748 2.887 55.510 1.00 93.06 94 GLN A CA 1
ATOM 692 C C . GLN A 1 94 ? -43.399 3.365 54.955 1.00 93.06 94 GLN A C 1
ATOM 694 O O . GLN A 1 94 ? -43.128 3.205 53.764 1.00 93.06 94 GLN A O 1
ATOM 699 N N . GLU A 1 95 ? -42.513 3.881 55.807 1.00 93.12 95 GLU A N 1
ATOM 700 C CA . GLU A 1 95 ? -41.139 4.208 55.417 1.00 93.12 95 GLU A CA 1
ATOM 701 C C . GLU A 1 95 ? -40.363 2.959 54.976 1.00 93.12 95 GLU A C 1
ATOM 703 O O . GLU A 1 95 ? -39.689 2.973 53.943 1.00 93.12 95 GLU A O 1
ATOM 708 N N . LYS A 1 96 ? -40.514 1.843 55.695 1.00 96.00 96 LYS A N 1
ATOM 709 C CA . LYS A 1 96 ? -39.889 0.563 55.342 1.00 96.00 96 LYS A CA 1
ATOM 710 C C . LYS A 1 96 ? -40.339 0.061 53.967 1.00 96.00 96 LYS A C 1
ATOM 712 O O . LYS A 1 96 ? -39.499 -0.390 53.187 1.00 96.00 96 LYS A O 1
ATOM 717 N N . LEU A 1 97 ? -41.628 0.174 53.635 1.00 95.38 97 LEU A N 1
ATOM 718 C CA . LEU A 1 97 ? -42.150 -0.160 52.303 1.00 95.38 97 LEU A CA 1
ATOM 719 C C . LEU A 1 97 ? -41.571 0.748 51.209 1.00 95.38 97 LEU A C 1
ATOM 721 O O . LEU A 1 97 ? -41.183 0.259 50.146 1.00 95.38 97 LEU A O 1
ATOM 725 N N . LEU A 1 98 ? -41.451 2.053 51.469 1.00 96.31 98 LEU A N 1
ATOM 726 C CA . LEU A 1 98 ? -40.833 2.996 50.531 1.00 96.31 98 LEU A CA 1
ATOM 727 C C . LEU A 1 98 ? -39.348 2.692 50.303 1.00 96.31 98 LEU A C 1
ATOM 729 O O . LEU A 1 98 ? -38.876 2.733 49.165 1.00 96.31 98 LEU A O 1
ATOM 733 N N . LEU A 1 99 ? -38.604 2.360 51.359 1.00 97.19 99 LEU A N 1
ATOM 734 C CA . LEU A 1 99 ? -37.201 1.961 51.255 1.00 97.19 99 LEU A CA 1
ATOM 735 C C . LEU A 1 99 ? -37.041 0.637 50.509 1.00 97.19 99 LEU A C 1
ATOM 737 O O . LEU A 1 99 ? -36.131 0.519 49.690 1.00 97.19 99 LEU A O 1
ATOM 741 N N . LEU A 1 100 ? -37.932 -0.332 50.733 1.00 96.75 100 LEU A N 1
ATOM 742 C CA . LEU A 1 100 ? -37.956 -1.580 49.972 1.00 96.75 100 LEU A CA 1
ATOM 743 C C . LEU A 1 100 ? -38.178 -1.304 48.482 1.00 96.75 100 LEU A C 1
ATOM 745 O O . LEU A 1 100 ? -37.406 -1.789 47.658 1.00 96.75 100 LEU A O 1
ATOM 749 N N . ASN A 1 101 ? -39.166 -0.475 48.142 1.00 97.19 101 ASN A N 1
ATOM 750 C CA . ASN A 1 101 ? -39.443 -0.076 46.764 1.00 97.19 101 ASN A CA 1
ATOM 751 C C . ASN A 1 101 ? -38.220 0.609 46.119 1.00 97.19 101 ASN A C 1
ATOM 753 O O . ASN A 1 101 ? -37.743 0.176 45.066 1.00 97.19 101 ASN A O 1
ATOM 757 N N . ARG A 1 102 ? -37.617 1.592 46.801 1.00 97.81 102 ARG A N 1
ATOM 758 C CA . ARG A 1 102 ? -36.375 2.230 46.333 1.00 97.81 102 ARG A CA 1
ATOM 759 C C . ARG A 1 102 ? -35.237 1.228 46.166 1.00 97.81 102 ARG A C 1
ATOM 761 O O . ARG A 1 102 ? -34.490 1.316 45.197 1.00 97.81 102 ARG A O 1
ATOM 768 N N . ASN A 1 103 ? -35.097 0.263 47.074 1.00 97.94 103 ASN A N 1
ATOM 769 C CA . ASN A 1 103 ? -34.075 -0.773 46.964 1.00 97.94 103 ASN A CA 1
ATOM 770 C C . ASN A 1 103 ? -34.316 -1.681 45.751 1.00 97.94 103 ASN A C 1
ATOM 772 O O . ASN A 1 103 ? -33.361 -2.021 45.054 1.00 97.94 103 ASN A O 1
ATOM 776 N N . THR A 1 104 ? -35.568 -2.047 45.463 1.00 98.00 104 THR A N 1
ATOM 777 C CA . THR A 1 104 ? -35.901 -2.835 44.267 1.00 98.00 104 THR A CA 1
ATOM 778 C C . THR A 1 104 ? -35.584 -2.079 42.981 1.00 98.00 104 THR A C 1
ATOM 780 O O . THR A 1 104 ? -34.974 -2.654 42.079 1.00 98.00 104 THR A O 1
ATOM 783 N N . GLU A 1 105 ? -35.886 -0.782 42.931 1.00 97.75 105 GLU A N 1
ATOM 784 C CA . GLU A 1 105 ? -35.579 0.064 41.779 1.00 97.75 105 GLU A CA 1
ATOM 785 C C . GLU A 1 105 ? -34.067 0.255 41.602 1.00 97.75 105 GLU A C 1
ATOM 787 O O . GLU A 1 105 ? -33.548 0.113 40.498 1.00 97.75 105 GLU A O 1
ATOM 792 N N . LEU A 1 106 ? -33.321 0.447 42.695 1.00 98.31 106 LEU A N 1
ATOM 793 C CA . LEU A 1 106 ? -31.857 0.483 42.656 1.00 98.31 106 LEU A CA 1
ATOM 794 C C . LEU A 1 106 ? -31.264 -0.815 42.102 1.00 98.31 106 LEU A C 1
ATOM 796 O O . LEU A 1 106 ? -30.332 -0.764 41.303 1.00 98.31 106 LEU A O 1
ATOM 800 N N . ARG A 1 107 ? -31.801 -1.983 42.479 1.00 98.06 107 ARG A N 1
ATOM 801 C CA . ARG A 1 107 ? -31.357 -3.266 41.905 1.00 98.06 107 ARG A CA 1
ATOM 802 C C . ARG A 1 107 ? -31.677 -3.360 40.416 1.00 98.06 107 ARG A C 1
ATOM 804 O O . ARG A 1 107 ? -30.875 -3.924 39.677 1.00 98.06 107 ARG A O 1
ATOM 811 N N . ARG A 1 108 ? -32.821 -2.831 39.973 1.00 98.44 108 ARG A N 1
ATOM 812 C CA . ARG A 1 108 ? -33.207 -2.785 38.554 1.00 98.44 108 ARG A CA 1
ATOM 813 C C . ARG A 1 108 ? -32.243 -1.905 37.757 1.00 98.44 108 ARG A C 1
ATOM 815 O O . ARG A 1 108 ? -31.637 -2.390 36.808 1.00 98.44 108 ARG A O 1
ATOM 822 N N . VAL A 1 109 ? -32.027 -0.667 38.199 1.00 98.25 109 VAL A N 1
ATOM 823 C CA . VAL A 1 109 ? -31.109 0.289 37.559 1.00 98.25 109 VAL A CA 1
ATOM 824 C C . VAL A 1 109 ? -29.673 -0.232 37.554 1.00 98.25 109 VAL A C 1
ATOM 826 O O . VAL A 1 109 ? -28.985 -0.120 36.547 1.00 98.25 109 VAL A O 1
ATOM 829 N N . ASN A 1 110 ? -29.211 -0.847 38.644 1.00 98.25 110 ASN A N 1
ATOM 830 C CA . ASN A 1 110 ? -27.863 -1.411 38.704 1.00 98.25 110 ASN A CA 1
ATOM 831 C C . ASN A 1 110 ? -27.664 -2.523 37.656 1.00 98.25 110 ASN A C 1
ATOM 833 O O . ASN A 1 110 ? -26.654 -2.528 36.960 1.00 98.25 110 ASN A O 1
ATOM 837 N N . LYS A 1 111 ? -28.661 -3.399 37.458 1.00 98.31 111 LYS A N 1
ATOM 838 C CA . LYS A 1 111 ? -28.625 -4.406 36.383 1.00 98.31 111 LYS A CA 1
ATOM 839 C C . LYS A 1 111 ? -28.550 -3.773 34.995 1.00 98.31 111 LYS A C 1
ATOM 841 O O . LYS A 1 111 ? -27.781 -4.240 34.162 1.00 98.31 111 LYS A O 1
ATOM 846 N N . GLU A 1 112 ? -29.327 -2.721 34.743 1.00 98.25 112 GLU A N 1
ATOM 847 C CA . GLU A 1 112 ? -29.274 -1.997 33.465 1.00 98.25 112 GLU A CA 1
ATOM 848 C C . GLU A 1 112 ? -27.916 -1.330 33.244 1.00 98.25 112 GLU A C 1
ATOM 850 O O . GLU A 1 112 ? -27.385 -1.378 32.138 1.00 98.25 112 GLU A O 1
ATOM 855 N N . LEU A 1 113 ? -27.319 -0.775 34.300 1.00 98.38 113 LEU A N 1
ATOM 856 C CA . LEU A 1 113 ? -25.987 -0.182 34.248 1.00 98.38 113 LEU A CA 1
ATOM 857 C C . LEU A 1 113 ? -24.916 -1.236 33.954 1.00 98.38 113 LEU A C 1
ATOM 859 O O . LEU A 1 113 ? -24.049 -0.995 33.118 1.00 98.38 113 LEU A O 1
ATOM 863 N N . MET A 1 114 ? -24.995 -2.412 34.584 1.00 98.31 114 MET A N 1
ATOM 864 C CA . MET A 1 114 ? -24.093 -3.528 34.286 1.00 98.31 114 MET A CA 1
ATOM 865 C C . MET A 1 114 ? -24.209 -3.968 32.826 1.00 98.31 114 MET A C 1
ATOM 867 O O . MET A 1 114 ? -23.190 -4.070 32.148 1.00 98.31 114 MET A O 1
ATOM 871 N N . LYS A 1 115 ? -25.437 -4.126 32.317 1.00 98.44 115 LYS A N 1
ATOM 872 C CA . LYS A 1 115 ? -25.671 -4.483 30.915 1.00 98.44 115 LYS A CA 1
ATOM 873 C C . LYS A 1 115 ? -25.104 -3.436 29.955 1.00 98.44 115 LYS A C 1
ATOM 875 O O . LYS A 1 115 ? -24.385 -3.783 29.028 1.00 98.44 115 LYS A O 1
ATOM 880 N N . LEU A 1 116 ? -25.385 -2.153 30.188 1.00 98.50 116 LEU A N 1
ATOM 881 C CA . LEU A 1 116 ? -24.878 -1.086 29.326 1.00 98.50 116 LEU A CA 1
ATOM 882 C C . LEU A 1 116 ? -23.346 -1.020 29.348 1.00 98.50 116 LEU A C 1
ATOM 884 O O . LEU A 1 116 ? -22.731 -0.737 28.325 1.00 98.50 116 LEU A O 1
ATOM 888 N N . ASN A 1 117 ? -22.726 -1.290 30.498 1.00 98.31 117 ASN A N 1
ATOM 889 C CA . ASN A 1 117 ? -21.275 -1.351 30.614 1.00 98.31 117 ASN A CA 1
ATOM 890 C C . ASN A 1 117 ? -20.682 -2.510 29.794 1.00 98.31 117 ASN A C 1
ATOM 892 O O . ASN A 1 117 ? -19.685 -2.318 29.104 1.00 98.31 117 ASN A O 1
ATOM 896 N N . GLU A 1 118 ? -21.307 -3.689 29.828 1.00 98.44 118 GLU A N 1
ATOM 897 C CA . GLU A 1 118 ? -20.917 -4.837 28.997 1.00 98.44 118 GLU A CA 1
ATOM 898 C C . GLU A 1 118 ? -21.095 -4.553 27.499 1.00 98.44 118 GLU A C 1
ATOM 900 O O . GLU A 1 118 ? -20.182 -4.808 26.711 1.00 98.44 118 GLU A O 1
ATOM 905 N N . ASP A 1 119 ? -22.231 -3.967 27.109 1.00 98.56 119 ASP A N 1
ATOM 906 C CA . ASP A 1 119 ? -22.516 -3.585 25.723 1.00 98.56 119 ASP A CA 1
ATOM 907 C C . ASP A 1 119 ? -21.494 -2.551 25.219 1.00 98.56 119 ASP A C 1
ATOM 909 O O . ASP A 1 119 ? -20.986 -2.654 24.100 1.00 98.56 119 ASP A O 1
ATOM 913 N N . TRP A 1 120 ? -21.141 -1.570 26.053 1.00 98.50 120 TRP A N 1
ATOM 914 C CA . TRP A 1 120 ? -20.153 -0.550 25.710 1.00 98.50 120 TRP A CA 1
ATOM 915 C C . TRP A 1 120 ? -18.748 -1.139 25.550 1.00 98.50 120 TRP A C 1
ATOM 917 O O . TRP A 1 120 ? -18.071 -0.843 24.564 1.00 98.50 120 TRP A O 1
ATOM 927 N N . ASP A 1 121 ? -18.337 -2.031 26.454 1.00 98.56 121 ASP A N 1
ATOM 928 C CA . ASP A 1 121 ? -17.079 -2.775 26.343 1.00 98.56 121 ASP A CA 1
ATOM 929 C C . ASP A 1 121 ? -17.035 -3.625 25.067 1.00 98.56 121 ASP A C 1
ATOM 931 O O . ASP A 1 121 ? -16.008 -3.679 24.381 1.00 98.56 121 ASP A O 1
ATOM 935 N N . HIS A 1 122 ? -18.145 -4.281 24.724 1.00 98.56 122 HIS A N 1
ATOM 936 C CA . HIS A 1 122 ? -18.253 -5.087 23.515 1.00 98.56 122 HIS A CA 1
ATOM 937 C C . HIS A 1 122 ? -18.126 -4.232 22.250 1.00 98.56 122 HIS A C 1
ATOM 939 O O . HIS A 1 122 ? -17.324 -4.555 21.368 1.00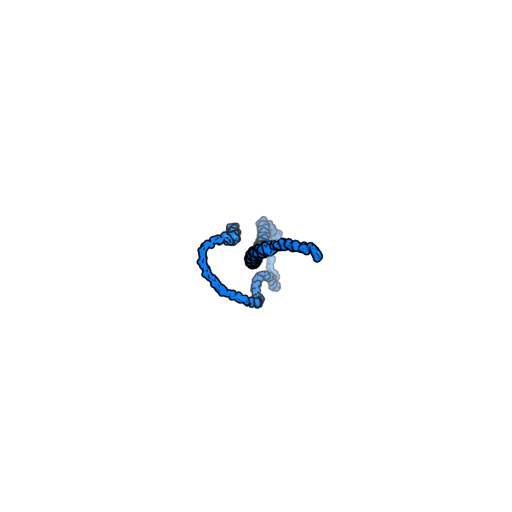 98.56 122 HIS A O 1
ATOM 945 N N . VAL A 1 123 ? -18.864 -3.121 22.164 1.00 98.75 123 VAL A N 1
ATOM 946 C CA . VAL A 1 123 ? -18.792 -2.187 21.029 1.00 98.75 123 VAL A CA 1
ATOM 947 C C . VAL A 1 123 ? -17.393 -1.595 20.907 1.00 98.75 123 VAL A C 1
ATOM 949 O O . VAL A 1 123 ? -16.850 -1.541 19.804 1.00 98.75 123 VAL A O 1
ATOM 952 N N . TYR A 1 124 ? -16.776 -1.202 22.021 1.00 98.62 124 TYR A N 1
ATOM 953 C CA . TYR A 1 124 ? -15.418 -0.674 22.026 1.00 98.62 124 TYR A CA 1
ATOM 954 C C . TYR A 1 124 ? -14.424 -1.695 21.461 1.00 98.62 124 TYR A C 1
ATOM 956 O O . TYR A 1 124 ? -13.748 -1.411 20.474 1.00 98.62 124 TYR A O 1
ATOM 964 N N . ARG A 1 125 ? -14.383 -2.914 22.016 1.00 98.62 125 ARG A N 1
ATOM 965 C CA . ARG A 1 125 ? -13.436 -3.954 21.578 1.00 98.62 125 ARG A CA 1
ATOM 966 C C . ARG A 1 125 ? -13.668 -4.379 20.130 1.00 98.62 125 ARG A C 1
ATOM 968 O O . ARG A 1 125 ? -12.705 -4.481 19.375 1.00 98.62 125 ARG A O 1
ATOM 975 N N . SER A 1 126 ? -14.919 -4.609 19.735 1.00 98.62 126 SER A N 1
ATOM 976 C CA . SER A 1 126 ? -15.257 -5.027 18.367 1.00 98.62 126 SER A CA 1
ATOM 977 C C . SER A 1 126 ? -14.919 -3.948 17.336 1.00 98.62 126 SER A C 1
ATOM 979 O O . SER A 1 126 ? -14.318 -4.250 16.304 1.00 98.62 126 SER A O 1
ATOM 981 N N . THR A 1 127 ? -15.220 -2.681 17.635 1.00 98.38 127 THR A N 1
ATOM 982 C CA . THR A 1 127 ? -14.890 -1.553 16.754 1.00 98.38 127 THR A CA 1
ATOM 983 C C . THR A 1 127 ? -13.382 -1.357 16.656 1.00 98.38 127 THR A C 1
ATOM 985 O O . THR A 1 127 ? -12.860 -1.209 15.553 1.00 98.38 127 THR A O 1
ATOM 988 N N . THR A 1 128 ? -12.659 -1.401 17.781 1.00 98.62 128 THR A N 1
ATOM 989 C CA . THR A 1 128 ? -11.193 -1.311 17.787 1.00 98.62 128 THR A CA 1
ATOM 990 C C . THR A 1 128 ? -10.567 -2.423 16.951 1.00 98.62 128 THR A C 1
ATOM 992 O O . THR A 1 128 ? -9.723 -2.126 16.109 1.00 98.62 128 THR A O 1
ATOM 995 N N . LEU A 1 129 ? -11.016 -3.670 17.112 1.00 98.69 129 LEU A N 1
ATOM 996 C CA . LEU A 1 129 ? -10.507 -4.801 16.336 1.00 98.69 129 LEU A CA 1
ATOM 997 C C . LEU A 1 129 ? -10.786 -4.640 14.834 1.00 98.69 129 LEU A C 1
ATOM 999 O O . LEU A 1 129 ? -9.890 -4.832 14.017 1.00 98.69 129 LEU A O 1
ATOM 1003 N N . SER A 1 130 ? -12.003 -4.242 14.455 1.00 98.62 130 SER A N 1
ATOM 1004 C CA . SER A 1 130 ? -12.356 -4.026 13.045 1.00 98.62 130 SER A CA 1
ATOM 1005 C C . SER A 1 130 ? -11.533 -2.904 12.407 1.00 98.62 130 SER A C 1
ATOM 1007 O O . SER A 1 130 ? -11.092 -3.026 11.262 1.00 98.62 130 SER A O 1
ATOM 1009 N N . LEU A 1 131 ? -11.284 -1.816 13.143 1.00 98.62 131 LEU A N 1
ATOM 1010 C CA . LEU A 1 131 ? -10.419 -0.733 12.679 1.00 98.62 131 LEU A CA 1
ATOM 1011 C C . LEU A 1 131 ? -8.969 -1.197 12.525 1.00 98.62 131 LEU A C 1
ATOM 1013 O O . LEU A 1 131 ? -8.357 -0.881 11.511 1.00 98.62 131 LEU A O 1
ATOM 1017 N N . GLN A 1 132 ? -8.442 -1.975 13.471 1.00 98.56 132 GLN A N 1
ATOM 1018 C CA . GLN A 1 132 ? -7.100 -2.556 13.369 1.00 98.56 132 GLN A CA 1
ATOM 1019 C C . GLN A 1 132 ? -6.957 -3.434 12.122 1.00 98.56 132 GLN A C 1
ATOM 1021 O O . GLN A 1 132 ? -6.030 -3.233 11.346 1.00 98.56 132 GLN A O 1
ATOM 1026 N N . GLN A 1 133 ? -7.918 -4.326 11.869 1.00 98.62 133 GLN A N 1
ATOM 1027 C CA . GLN A 1 133 ? -7.928 -5.173 10.670 1.00 98.62 133 GLN A CA 1
ATOM 1028 C C . GLN A 1 133 ? -7.971 -4.351 9.375 1.00 98.62 133 GLN A C 1
ATOM 1030 O O . GLN A 1 133 ? -7.283 -4.663 8.403 1.00 98.62 133 GLN A O 1
ATOM 1035 N N . ARG A 1 134 ? -8.771 -3.277 9.350 1.00 98.56 134 ARG A N 1
ATOM 1036 C CA . ARG A 1 134 ? -8.836 -2.362 8.202 1.00 98.56 134 ARG A CA 1
ATOM 1037 C C . ARG A 1 134 ? -7.517 -1.640 7.966 1.00 98.56 134 ARG A C 1
ATOM 1039 O O . ARG A 1 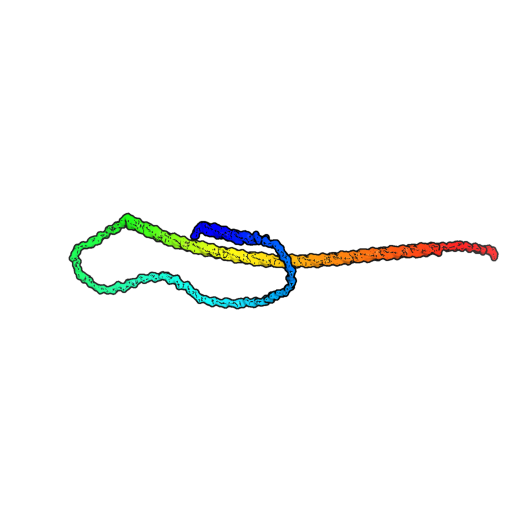134 ? -7.103 -1.527 6.819 1.00 98.56 134 ARG A O 1
ATOM 1046 N N . VAL A 1 135 ? -6.868 -1.164 9.025 1.00 98.62 135 VAL A N 1
ATOM 1047 C CA . VAL A 1 135 ? -5.553 -0.516 8.933 1.00 98.62 135 VAL A CA 1
ATOM 1048 C C . VAL A 1 135 ? -4.513 -1.498 8.403 1.00 98.62 135 VAL A C 1
ATOM 1050 O O . VAL A 1 135 ? -3.827 -1.170 7.444 1.00 98.62 135 VAL A O 1
ATOM 1053 N N . GLU A 1 136 ? -4.465 -2.716 8.938 1.00 98.50 136 GLU A N 1
ATOM 1054 C CA . GLU A 1 136 ? -3.542 -3.758 8.478 1.00 98.50 136 GLU A CA 1
ATOM 1055 C C . GLU A 1 136 ? -3.749 -4.094 6.992 1.00 98.50 136 GLU A C 1
ATOM 1057 O O . GLU A 1 136 ? -2.790 -4.165 6.225 1.00 98.50 136 GLU A O 1
ATOM 1062 N N . THR A 1 137 ? -5.005 -4.225 6.55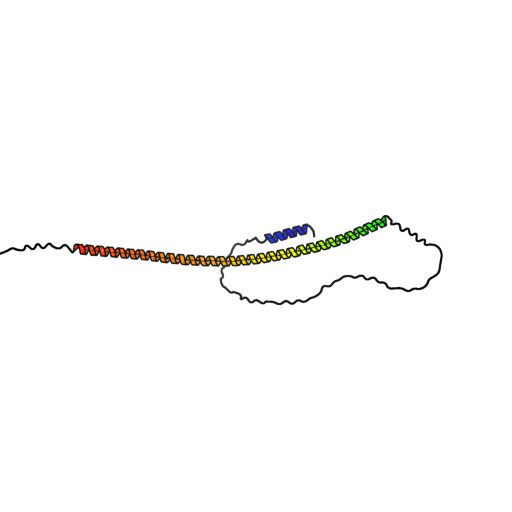4 1.00 98.56 137 THR A N 1
ATOM 1063 C CA . THR A 1 137 ? -5.334 -4.468 5.139 1.00 98.56 137 THR A CA 1
ATOM 1064 C C . THR A 1 137 ? -4.857 -3.313 4.253 1.00 98.56 137 THR A C 1
ATOM 1066 O O . THR A 1 137 ? -4.200 -3.538 3.238 1.00 98.56 137 THR A O 1
ATOM 1069 N N . LEU A 1 138 ? -5.128 -2.065 4.651 1.00 98.62 138 LEU A N 1
ATOM 1070 C CA . LEU A 1 138 ? -4.690 -0.878 3.909 1.00 98.62 138 LEU A CA 1
ATOM 1071 C C . LEU A 1 138 ? -3.161 -0.745 3.869 1.00 98.62 138 LEU A C 1
ATOM 1073 O O . LEU A 1 138 ? -2.605 -0.308 2.861 1.00 98.62 138 LEU A O 1
ATOM 1077 N N . GLU A 1 139 ? -2.459 -1.119 4.937 1.00 98.56 139 GLU A N 1
ATOM 1078 C CA . GLU A 1 139 ? -0.994 -1.150 4.963 1.00 98.56 139 GLU A CA 1
ATOM 1079 C C . GLU A 1 139 ? -0.436 -2.192 3.992 1.00 98.56 139 GLU A C 1
ATOM 1081 O O . GLU A 1 139 ? 0.501 -1.897 3.245 1.00 98.56 139 GLU A O 1
ATOM 1086 N N . GLN A 1 140 ? -1.032 -3.386 3.946 1.00 98.56 140 GLN A N 1
ATOM 1087 C CA . GLN A 1 140 ? -0.672 -4.418 2.974 1.00 98.56 140 GLN A CA 1
ATOM 1088 C C . GLN A 1 140 ? -0.888 -3.916 1.542 1.00 98.56 140 GLN A C 1
ATOM 1090 O O . GLN A 1 140 ? 0.044 -3.965 0.738 1.00 98.56 140 GLN A O 1
ATOM 1095 N N . GLU A 1 141 ? -2.057 -3.348 1.232 1.00 98.38 141 GLU A N 1
ATOM 1096 C CA . GLU A 1 141 ? -2.351 -2.756 -0.079 1.00 98.38 141 GLU A CA 1
ATOM 1097 C C . GLU A 1 141 ? -1.343 -1.655 -0.442 1.00 98.38 141 GLU A C 1
ATOM 1099 O O . GLU A 1 141 ? -0.753 -1.683 -1.523 1.00 98.38 141 GLU A O 1
ATOM 1104 N N . SER A 1 142 ? -1.053 -0.735 0.481 1.00 98.50 142 SER A N 1
ATOM 1105 C CA . SER A 1 142 ? -0.051 0.323 0.298 1.00 98.50 142 SER A CA 1
ATOM 1106 C C . SER A 1 142 ? 1.331 -0.244 -0.038 1.00 98.50 142 SER A C 1
ATOM 1108 O O . SER A 1 142 ? 2.006 0.234 -0.955 1.00 98.50 142 SER A O 1
ATOM 1110 N N . ASN A 1 143 ? 1.743 -1.312 0.646 1.00 98.56 143 ASN A N 1
ATOM 1111 C CA . ASN A 1 143 ? 3.009 -1.986 0.377 1.00 98.56 143 ASN A CA 1
ATOM 1112 C C . ASN A 1 143 ? 3.021 -2.661 -1.001 1.00 98.56 143 ASN A C 1
ATOM 1114 O O . ASN A 1 143 ? 4.010 -2.524 -1.726 1.00 98.56 143 ASN A O 1
ATOM 1118 N N . THR A 1 144 ? 1.928 -3.312 -1.415 1.00 98.62 144 THR A N 1
ATOM 1119 C CA . THR A 1 144 ? 1.832 -3.889 -2.768 1.00 98.62 144 THR A CA 1
ATOM 1120 C C . THR A 1 144 ? 1.913 -2.818 -3.856 1.00 98.62 144 THR A C 1
ATOM 1122 O O . THR A 1 144 ? 2.644 -2.980 -4.833 1.00 98.62 144 THR A O 1
ATOM 1125 N N . VAL A 1 145 ? 1.247 -1.675 -3.665 1.00 98.69 145 VAL A N 1
ATOM 1126 C CA . VAL A 1 145 ? 1.291 -0.550 -4.607 1.00 98.69 145 VAL A CA 1
ATOM 1127 C C . VAL A 1 145 ? 2.706 0.012 -4.713 1.00 98.69 145 VAL A C 1
ATOM 1129 O O . VAL A 1 145 ? 3.177 0.255 -5.823 1.00 98.69 145 VAL A O 1
ATOM 1132 N N . LYS A 1 146 ? 3.423 0.170 -3.593 1.00 98.62 146 LYS A N 1
ATOM 1133 C CA . LYS A 1 146 ? 4.830 0.607 -3.602 1.00 98.62 146 LYS A CA 1
ATOM 1134 C C . LYS A 1 146 ? 5.722 -0.360 -4.383 1.00 98.62 146 LYS A C 1
ATOM 1136 O O . LYS A 1 146 ? 6.537 0.082 -5.188 1.00 98.62 146 LYS A O 1
ATOM 1141 N N . GLN A 1 147 ? 5.552 -1.668 -4.193 1.00 98.56 147 GLN A N 1
ATOM 1142 C CA . GLN A 1 147 ? 6.317 -2.684 -4.925 1.00 98.56 147 GLN A CA 1
ATOM 1143 C C . GLN A 1 147 ? 6.046 -2.636 -6.435 1.00 98.56 147 GLN A C 1
ATOM 1145 O O . GLN A 1 147 ? 6.981 -2.662 -7.242 1.00 98.56 147 GLN A O 1
ATOM 1150 N N . LEU A 1 148 ? 4.774 -2.519 -6.826 1.00 98.50 148 LEU A N 1
ATOM 1151 C CA . LEU A 1 148 ? 4.382 -2.382 -8.229 1.00 98.50 148 LEU A CA 1
ATOM 1152 C C . LEU A 1 148 ? 4.914 -1.082 -8.840 1.00 98.50 148 LEU A C 1
ATOM 1154 O O . LEU A 1 148 ? 5.392 -1.099 -9.973 1.00 98.50 148 LEU A O 1
ATOM 1158 N N . ASN A 1 149 ? 4.887 0.022 -8.091 1.00 98.56 149 ASN A N 1
ATOM 1159 C CA . ASN A 1 149 ? 5.429 1.307 -8.526 1.00 98.56 149 ASN A CA 1
ATOM 1160 C C . ASN A 1 149 ? 6.942 1.223 -8.776 1.00 98.56 149 ASN A C 1
ATOM 1162 O O . ASN A 1 149 ? 7.390 1.573 -9.863 1.00 98.56 149 ASN A O 1
ATOM 1166 N N . ASN A 1 150 ? 7.707 0.649 -7.841 1.00 98.62 150 ASN A N 1
ATOM 1167 C CA . ASN A 1 150 ? 9.147 0.427 -8.014 1.00 98.62 150 ASN A CA 1
ATOM 1168 C C . ASN A 1 150 ? 9.447 -0.447 -9.241 1.00 98.62 150 ASN A C 1
ATOM 1170 O O . ASN A 1 150 ? 10.350 -0.155 -10.019 1.00 98.62 150 ASN A O 1
ATOM 1174 N N . THR A 1 151 ? 8.654 -1.499 -9.454 1.00 98.62 151 THR A N 1
ATOM 1175 C CA . THR A 1 151 ? 8.792 -2.366 -10.633 1.00 98.62 151 THR A CA 1
ATOM 1176 C C . THR A 1 151 ? 8.522 -1.602 -11.929 1.00 98.62 151 THR A C 1
ATOM 1178 O O . THR A 1 151 ? 9.220 -1.790 -12.925 1.00 98.62 151 THR A O 1
ATOM 1181 N N . LEU A 1 152 ? 7.497 -0.748 -11.941 1.00 98.69 152 LEU A N 1
ATOM 1182 C CA . LEU A 1 152 ? 7.165 0.078 -13.095 1.00 98.69 152 LEU A CA 1
ATOM 1183 C C . LEU A 1 152 ? 8.253 1.118 -13.372 1.00 98.69 152 LEU A C 1
ATOM 1185 O O . LEU A 1 152 ? 8.613 1.299 -14.531 1.00 98.69 152 LEU A O 1
ATOM 1189 N N . LEU A 1 153 ? 8.799 1.748 -12.331 1.00 98.69 153 LEU A N 1
ATOM 1190 C CA . LEU A 1 153 ? 9.891 2.710 -12.446 1.00 98.69 153 LEU A CA 1
ATOM 1191 C C . LEU A 1 153 ? 11.105 2.078 -13.136 1.00 98.69 153 LEU A C 1
ATOM 1193 O O . LEU A 1 153 ? 11.562 2.590 -14.152 1.00 98.69 153 LEU A O 1
ATOM 1197 N N . LEU A 1 154 ? 11.526 0.891 -12.685 1.00 98.62 154 LEU A N 1
ATOM 1198 C CA . LEU A 1 154 ? 12.620 0.145 -13.317 1.00 98.62 154 LEU A CA 1
ATOM 1199 C C . LEU A 1 154 ? 12.342 -0.185 -14.793 1.00 98.62 154 LEU A C 1
ATOM 1201 O O . LEU A 1 154 ? 13.250 -0.141 -15.623 1.00 98.62 154 LEU A O 1
ATOM 1205 N N . LYS A 1 155 ? 11.091 -0.508 -15.148 1.00 98.69 155 LYS A N 1
ATOM 1206 C CA . LYS A 1 155 ? 10.705 -0.746 -16.549 1.00 98.69 155 LYS A CA 1
ATOM 1207 C C . LYS A 1 155 ? 10.789 0.527 -17.387 1.00 98.69 155 LYS A C 1
ATOM 1209 O O . LYS A 1 155 ? 11.256 0.462 -18.519 1.00 98.69 155 LYS A O 1
ATOM 1214 N N . VAL A 1 156 ? 10.345 1.662 -16.850 1.00 98.69 156 VAL A N 1
ATOM 1215 C CA . VAL A 1 156 ? 10.426 2.959 -17.534 1.00 98.69 156 VAL A CA 1
ATOM 1216 C C . VAL A 1 156 ? 11.883 3.353 -17.761 1.00 98.69 156 VAL A C 1
ATOM 1218 O O . VAL A 1 156 ? 12.235 3.690 -18.889 1.00 98.69 156 VAL A O 1
ATOM 1221 N N . ASP A 1 157 ? 12.736 3.219 -16.745 1.00 98.44 157 ASP A N 1
ATOM 1222 C CA . ASP A 1 157 ? 14.170 3.504 -16.858 1.00 98.44 157 ASP A CA 1
ATOM 1223 C C . ASP A 1 157 ? 14.837 2.614 -17.916 1.00 98.44 157 ASP A C 1
ATOM 1225 O O . ASP A 1 157 ? 15.620 3.082 -18.741 1.00 98.44 157 ASP A O 1
ATOM 1229 N N . HIS A 1 158 ? 14.486 1.327 -17.960 1.00 98.69 158 HIS A N 1
ATOM 1230 C CA . HIS A 1 158 ? 15.008 0.411 -18.970 1.00 98.69 158 HIS A CA 1
ATOM 1231 C C . HIS A 1 158 ? 14.594 0.794 -20.399 1.00 98.69 158 HIS A C 1
ATOM 1233 O O . HIS A 1 158 ? 15.424 0.766 -21.311 1.00 98.69 158 HIS A O 1
ATOM 1239 N N . GLU A 1 159 ? 13.330 1.163 -20.613 1.00 98.56 159 GLU A N 1
ATOM 1240 C CA . GLU A 1 159 ? 12.852 1.613 -21.925 1.00 98.56 159 GLU A CA 1
ATOM 1241 C C . GLU A 1 159 ? 13.461 2.962 -22.333 1.00 98.56 159 GLU A C 1
ATOM 1243 O O . GLU A 1 159 ? 13.778 3.165 -23.508 1.00 98.56 159 GLU A O 1
ATOM 1248 N N . GLN A 1 160 ? 13.696 3.858 -21.374 1.00 98.62 160 GLN A N 1
ATOM 1249 C CA . GLN A 1 160 ? 14.407 5.112 -21.610 1.00 98.62 160 GLN A CA 1
ATOM 1250 C C . GLN A 1 160 ? 15.860 4.852 -22.033 1.00 98.62 160 GLN A C 1
ATOM 1252 O O . GLN A 1 160 ? 16.294 5.358 -23.068 1.00 98.62 160 GLN A O 1
ATOM 1257 N N . ASN A 1 161 ? 16.571 3.966 -21.332 1.00 98.69 161 ASN A N 1
ATOM 1258 C CA . ASN A 1 161 ? 17.940 3.578 -21.681 1.00 98.69 161 ASN A CA 1
ATOM 1259 C C . ASN A 1 161 ? 18.033 2.962 -23.087 1.00 98.69 161 ASN A C 1
ATOM 1261 O O . ASN A 1 161 ? 18.958 3.261 -23.843 1.00 98.69 161 ASN A O 1
ATOM 1265 N N . LYS A 1 162 ? 17.066 2.119 -23.479 1.00 98.69 162 LYS A N 1
ATOM 1266 C CA . LYS A 1 162 ? 16.998 1.581 -24.851 1.00 98.69 162 LYS A CA 1
ATOM 1267 C C . LYS A 1 162 ? 16.835 2.686 -25.883 1.00 98.69 162 LYS A C 1
ATOM 1269 O O . LYS A 1 162 ? 17.503 2.661 -26.915 1.00 98.69 162 LYS A O 1
ATOM 1274 N N . ARG A 1 163 ? 15.933 3.635 -25.626 1.00 98.69 163 ARG A N 1
ATOM 1275 C CA . ARG A 1 163 ? 15.693 4.763 -26.530 1.00 98.69 163 ARG A CA 1
ATOM 1276 C C . ARG A 1 163 ? 16.970 5.570 -26.733 1.00 98.69 163 ARG A C 1
ATOM 1278 O O . ARG A 1 163 ? 17.345 5.801 -27.878 1.00 98.69 163 ARG A O 1
ATOM 1285 N N . GLU A 1 164 ? 17.650 5.923 -25.649 1.00 98.69 164 GLU A N 1
ATOM 1286 C CA . GLU A 1 164 ? 18.907 6.677 -25.686 1.00 98.69 164 GLU A CA 1
ATOM 1287 C C . GLU A 1 164 ? 20.011 5.913 -26.426 1.00 98.69 164 GLU A C 1
ATOM 1289 O O . GLU A 1 164 ? 20.737 6.492 -27.235 1.00 98.69 164 GLU A O 1
ATOM 1294 N N . TYR A 1 165 ? 20.100 4.595 -26.230 1.00 98.81 165 TYR A N 1
ATOM 1295 C CA . TYR A 1 165 ? 21.040 3.745 -26.960 1.00 98.81 165 TYR A CA 1
ATOM 1296 C C . TYR A 1 165 ? 20.811 3.787 -28.479 1.00 98.81 165 TYR A C 1
ATOM 1298 O O . TYR A 1 165 ? 21.756 3.966 -29.259 1.00 98.81 165 TYR A O 1
ATOM 1306 N N . TYR A 1 166 ? 19.558 3.639 -28.918 1.00 98.75 166 TYR A N 1
ATOM 1307 C CA . TYR A 1 166 ? 19.225 3.694 -30.341 1.00 98.75 166 TYR A CA 1
ATOM 1308 C C . TYR A 1 166 ? 19.404 5.096 -30.920 1.00 98.75 166 TYR A C 1
ATOM 1310 O O . TYR A 1 166 ? 19.907 5.226 -32.035 1.00 98.75 166 TYR A O 1
ATOM 1318 N N . GLU A 1 167 ? 19.056 6.138 -30.168 1.00 98.62 167 GLU A N 1
ATOM 1319 C CA . GLU A 1 167 ? 19.281 7.528 -30.561 1.00 98.62 167 GLU A CA 1
ATOM 1320 C C . GLU A 1 167 ? 20.773 7.813 -30.759 1.00 98.62 167 GLU A C 1
ATOM 1322 O O . GLU A 1 167 ? 21.173 8.345 -31.797 1.00 98.62 167 GLU A O 1
ATOM 1327 N N . HIS A 1 168 ? 21.620 7.381 -29.822 1.00 98.69 168 HIS A N 1
ATOM 1328 C CA . HIS A 1 168 ? 23.064 7.548 -29.932 1.00 98.69 168 HIS A CA 1
ATOM 1329 C C . HIS A 1 168 ? 23.635 6.825 -31.158 1.00 98.69 168 HIS A C 1
ATOM 1331 O O . HIS A 1 168 ? 24.405 7.404 -31.929 1.00 98.69 168 HIS A O 1
ATOM 1337 N N . THR A 1 169 ? 23.206 5.580 -31.374 1.00 98.69 169 THR A N 1
ATOM 1338 C CA . THR A 1 169 ? 23.616 4.777 -32.533 1.00 98.69 169 THR A CA 1
ATOM 1339 C C . THR A 1 169 ? 23.194 5.447 -33.843 1.00 98.69 169 THR A C 1
ATOM 1341 O O . THR A 1 169 ? 24.003 5.588 -34.760 1.00 98.69 169 THR A O 1
ATOM 1344 N N . LEU A 1 170 ? 21.952 5.932 -33.922 1.00 98.69 170 LEU A N 1
ATOM 1345 C CA . LEU A 1 170 ? 21.437 6.639 -35.092 1.00 98.69 170 LEU A CA 1
ATOM 1346 C C . LEU A 1 170 ? 22.242 7.909 -35.383 1.00 98.69 170 LEU A C 1
ATOM 1348 O O . LEU A 1 170 ? 22.641 8.134 -36.526 1.00 98.69 170 LEU A O 1
ATOM 1352 N N . MET A 1 171 ? 22.530 8.722 -34.364 1.00 98.62 171 MET A N 1
ATOM 1353 C CA . MET A 1 171 ? 23.353 9.924 -34.523 1.00 98.62 171 MET A CA 1
ATOM 1354 C C . MET A 1 171 ? 24.759 9.597 -35.035 1.00 98.62 171 MET A C 1
ATOM 1356 O O . MET A 1 171 ? 25.296 10.317 -35.882 1.00 98.62 171 MET A O 1
ATOM 1360 N N . GLN A 1 172 ? 25.360 8.508 -34.554 1.00 98.69 172 GLN A N 1
ATOM 1361 C CA . GLN A 1 172 ? 26.675 8.075 -35.010 1.00 98.69 172 GLN A CA 1
ATOM 1362 C C . GLN A 1 172 ? 26.659 7.674 -36.491 1.00 98.69 172 GLN A C 1
ATOM 1364 O O . GLN A 1 172 ? 27.552 8.076 -37.242 1.00 98.69 172 GLN A O 1
ATOM 1369 N N . GLU A 1 173 ? 25.650 6.922 -36.927 1.00 98.44 173 GLU A N 1
ATOM 1370 C CA . GLU A 1 173 ? 25.505 6.523 -38.330 1.00 98.44 173 GLU A CA 1
ATOM 1371 C C . GLU A 1 173 ? 25.210 7.717 -39.244 1.00 98.44 173 GLU A C 1
ATOM 1373 O O . GLU A 1 173 ? 25.825 7.843 -40.304 1.00 98.44 173 GLU A O 1
ATOM 1378 N N . LEU A 1 174 ? 24.367 8.660 -38.813 1.00 98.56 174 LEU A N 1
ATOM 1379 C CA . LEU A 1 174 ? 24.129 9.906 -39.550 1.00 98.56 174 LEU A CA 1
ATOM 1380 C C . LEU A 1 174 ? 25.413 10.727 -39.713 1.00 98.56 174 LEU A C 1
ATOM 1382 O O . LEU A 1 174 ? 25.675 11.256 -40.793 1.00 98.56 174 LEU A O 1
ATOM 1386 N N . LYS A 1 175 ? 26.260 10.784 -38.680 1.00 98.69 175 LYS A N 1
ATOM 1387 C CA . LYS A 1 175 ? 27.560 11.461 -38.755 1.00 98.69 175 LYS A CA 1
ATOM 1388 C C . LYS A 1 175 ? 28.501 10.792 -39.760 1.00 98.69 175 LYS A C 1
ATOM 1390 O O . LYS A 1 175 ? 29.143 11.491 -40.543 1.00 98.69 175 LYS A O 1
ATOM 1395 N N . LYS A 1 176 ? 28.576 9.456 -39.774 1.00 98.62 176 LYS A N 1
ATOM 1396 C CA . LYS A 1 176 ? 29.358 8.711 -40.781 1.00 98.62 176 LYS A CA 1
ATOM 1397 C C . LYS A 1 176 ? 28.816 8.955 -42.189 1.00 98.62 176 LYS A C 1
ATOM 1399 O O . LYS A 1 176 ? 29.591 9.193 -43.110 1.00 98.62 176 LYS A O 1
ATOM 1404 N N . ASN A 1 177 ? 27.494 8.947 -42.351 1.00 98.44 177 ASN A N 1
ATOM 1405 C CA . ASN A 1 177 ? 26.839 9.212 -43.627 1.00 98.44 177 ASN A CA 1
ATOM 1406 C C . ASN A 1 177 ? 27.160 10.625 -44.147 1.00 98.44 177 ASN A C 1
ATOM 1408 O O . ASN A 1 177 ? 27.560 10.781 -45.298 1.00 98.44 177 ASN A O 1
ATOM 1412 N N . GLN A 1 178 ? 27.122 11.636 -43.273 1.00 98.44 178 GLN A N 1
ATOM 1413 C CA . GLN A 1 178 ? 27.541 12.997 -43.610 1.00 98.44 178 GLN A CA 1
ATOM 1414 C C . GLN A 1 178 ? 29.006 13.051 -44.073 1.00 98.44 178 GLN A C 1
ATOM 1416 O O . GLN A 1 178 ? 29.310 13.685 -45.080 1.00 98.44 178 GLN A O 1
ATOM 1421 N N . GLN A 1 179 ? 29.918 12.362 -43.380 1.00 98.50 179 GLN A N 1
ATOM 1422 C CA . GLN A 1 179 ? 31.328 12.289 -43.783 1.00 98.50 179 GLN A CA 1
ATOM 1423 C C . GLN A 1 179 ? 31.512 11.624 -45.154 1.00 98.50 179 GLN A C 1
ATOM 1425 O O . GLN A 1 179 ? 32.343 12.072 -45.944 1.00 98.50 179 GLN A O 1
ATOM 1430 N N . LEU A 1 180 ? 30.728 10.586 -45.458 1.00 98.56 180 LEU A N 1
ATOM 1431 C CA . LEU A 1 180 ? 30.734 9.945 -46.772 1.00 98.56 180 LEU A CA 1
ATOM 1432 C C . LEU A 1 180 ? 30.228 10.892 -47.864 1.00 98.56 180 LEU A C 1
ATOM 1434 O O . LEU A 1 180 ? 30.857 10.972 -48.916 1.00 98.56 180 LEU A O 1
ATOM 1438 N N . HIS A 1 181 ? 29.155 11.648 -47.618 1.00 98.44 181 HIS A N 1
ATOM 1439 C CA . HIS A 1 181 ? 28.675 12.661 -48.563 1.00 98.44 181 HIS A CA 1
ATOM 1440 C C . HIS A 1 181 ? 29.731 13.737 -48.843 1.00 98.44 181 HIS A C 1
ATOM 1442 O O . HIS A 1 181 ? 29.957 14.086 -50.000 1.00 98.44 181 HIS A O 1
ATOM 1448 N N . GLU A 1 182 ? 30.434 14.218 -47.816 1.00 98.38 182 GLU A N 1
ATOM 1449 C CA . GLU A 1 182 ? 31.533 15.172 -47.998 1.00 98.38 182 GLU A CA 1
ATOM 1450 C C . GLU A 1 182 ? 32.693 14.583 -48.810 1.00 98.38 182 GLU A C 1
ATOM 1452 O O . GLU A 1 182 ? 33.278 15.263 -49.656 1.00 98.38 182 GLU A O 1
ATOM 1457 N N . TYR A 1 183 ? 33.007 13.303 -48.601 1.00 98.38 183 TYR A N 1
ATOM 1458 C CA . TYR A 1 183 ? 34.026 12.609 -49.379 1.00 98.38 183 TYR A CA 1
ATOM 1459 C C . TYR A 1 183 ? 33.622 12.443 -50.850 1.00 98.38 183 TYR A C 1
ATOM 1461 O O . TYR A 1 183 ? 34.429 12.723 -51.737 1.00 98.38 183 TYR A O 1
ATOM 1469 N N . VAL A 1 184 ? 32.373 12.052 -51.126 1.00 98.06 184 VAL A N 1
ATOM 1470 C CA . VAL A 1 184 ? 31.832 11.968 -52.493 1.00 98.06 184 VAL A CA 1
ATOM 1471 C C . VAL A 1 184 ? 31.905 13.331 -53.174 1.00 98.06 184 VAL A C 1
ATOM 1473 O O . VAL A 1 184 ? 32.492 13.432 -54.249 1.00 98.06 184 VAL A O 1
ATOM 1476 N N . ARG A 1 185 ? 31.452 14.396 -52.504 1.00 98.06 185 ARG A N 1
ATOM 1477 C CA . ARG A 1 185 ? 31.540 15.776 -53.006 1.00 98.06 185 ARG A CA 1
ATOM 1478 C C . ARG A 1 185 ? 32.976 16.183 -53.350 1.00 98.06 185 ARG A C 1
ATOM 1480 O O . ARG A 1 185 ? 33.220 16.831 -54.366 1.00 98.06 185 ARG A O 1
ATOM 1487 N N . LEU A 1 186 ? 33.955 15.803 -52.525 1.00 97.81 186 LEU A N 1
ATOM 1488 C CA . LEU A 1 186 ? 35.373 16.057 -52.798 1.00 97.81 186 LEU A CA 1
ATOM 1489 C C . LEU A 1 186 ? 35.865 15.301 -54.042 1.00 97.81 186 LEU A C 1
ATOM 1491 O O . LEU A 1 186 ? 36.622 15.857 -54.844 1.00 97.81 186 LEU A O 1
ATOM 1495 N N . LEU A 1 187 ? 35.464 14.038 -54.201 1.00 97.06 187 LEU A N 1
ATOM 1496 C CA . LEU A 1 187 ? 35.808 13.231 -55.371 1.00 97.06 187 LEU A CA 1
ATOM 1497 C C . LEU A 1 187 ? 35.177 13.785 -56.652 1.00 97.06 187 LEU A C 1
ATOM 1499 O O . LEU A 1 187 ? 35.883 13.920 -57.649 1.00 97.06 187 LEU A O 1
ATOM 1503 N N . GLU A 1 188 ? 33.898 14.154 -56.611 1.00 96.25 188 GLU A N 1
ATOM 1504 C CA . GLU A 1 188 ? 33.174 14.787 -57.719 1.00 96.25 188 GLU A CA 1
ATOM 1505 C C . GLU A 1 188 ? 33.841 16.098 -58.131 1.00 96.25 188 GLU A C 1
ATOM 1507 O O . GLU A 1 188 ? 34.139 16.298 -59.308 1.00 96.25 188 GLU A O 1
ATOM 1512 N N . ASN A 1 189 ? 34.183 16.954 -57.163 1.00 95.69 189 ASN A N 1
ATOM 1513 C CA . ASN A 1 189 ? 34.927 18.179 -57.435 1.00 95.69 189 ASN A CA 1
ATOM 1514 C C . ASN A 1 189 ? 36.238 17.869 -58.166 1.00 95.69 189 ASN A C 1
ATOM 1516 O O . ASN A 1 189 ? 36.504 18.456 -59.212 1.00 95.69 189 ASN A O 1
ATOM 1520 N N . ARG A 1 190 ? 37.047 16.921 -57.677 1.00 95.69 190 ARG A N 1
ATOM 1521 C CA . ARG A 1 190 ? 38.305 16.541 -58.344 1.00 95.69 190 ARG A CA 1
ATOM 1522 C C . ARG A 1 190 ? 38.079 16.029 -59.767 1.00 95.69 190 ARG A C 1
ATOM 1524 O O . ARG A 1 190 ? 38.828 16.421 -60.659 1.00 95.69 190 ARG A O 1
ATOM 1531 N N . LEU A 1 191 ? 37.056 15.202 -59.979 1.00 93.50 191 LEU A N 1
ATOM 1532 C CA . LEU A 1 191 ? 36.698 14.677 -61.297 1.00 93.50 191 LEU A CA 1
ATOM 1533 C C . LEU A 1 191 ? 36.340 15.812 -62.268 1.00 93.50 191 LEU A C 1
ATOM 1535 O O . LEU A 1 191 ? 36.955 15.924 -63.329 1.00 93.50 191 LEU A O 1
ATOM 1539 N N . HIS A 1 192 ? 35.436 16.712 -61.871 1.00 90.19 192 HIS A N 1
ATOM 1540 C CA . HIS A 1 192 ? 35.029 17.855 -62.692 1.00 90.19 192 HIS A CA 1
ATOM 1541 C C . HIS A 1 192 ? 36.204 18.775 -63.052 1.00 90.19 192 HIS A C 1
ATOM 1543 O O . HIS A 1 192 ? 36.283 19.255 -64.183 1.00 90.19 192 HIS A O 1
ATOM 1549 N N . HIS A 1 193 ? 37.156 18.987 -62.138 1.00 85.50 193 HIS A N 1
ATOM 1550 C CA . HIS A 1 193 ? 38.366 19.761 -62.439 1.00 85.50 193 HIS A CA 1
ATOM 1551 C C . HIS A 1 193 ? 39.256 19.049 -63.469 1.00 85.50 193 HIS A C 1
ATOM 1553 O O . HIS A 1 193 ? 39.785 19.696 -64.378 1.00 85.50 193 HIS A O 1
ATOM 1559 N N . THR A 1 194 ? 39.411 17.724 -63.374 1.00 83.81 194 THR A N 1
ATOM 1560 C CA . THR A 1 194 ? 40.189 16.959 -64.362 1.00 83.81 194 THR A CA 1
ATOM 1561 C C . THR A 1 194 ? 39.532 16.927 -65.739 1.00 83.81 194 THR A C 1
ATOM 1563 O O . THR A 1 194 ? 40.236 17.112 -66.732 1.00 83.81 194 THR A O 1
ATOM 1566 N N . ASP A 1 195 ? 38.208 16.782 -65.820 1.00 76.62 195 ASP A N 1
ATOM 1567 C CA . ASP A 1 195 ? 37.479 16.823 -67.093 1.00 76.62 195 ASP A CA 1
ATOM 1568 C C . ASP A 1 195 ? 37.558 18.211 -67.738 1.00 76.62 195 ASP A C 1
ATOM 1570 O O . ASP A 1 195 ? 37.932 18.324 -68.905 1.00 76.62 195 ASP A O 1
ATOM 1574 N N . THR A 1 196 ? 37.367 19.277 -66.955 1.00 75.69 196 THR A N 1
ATOM 1575 C CA . THR A 1 196 ? 37.504 20.663 -67.441 1.00 75.69 196 THR A CA 1
ATOM 1576 C C . THR A 1 196 ? 38.916 20.941 -67.977 1.00 75.69 196 THR A C 1
ATOM 1578 O O . THR A 1 196 ? 39.082 21.556 -69.031 1.00 75.69 196 THR A O 1
ATOM 1581 N N . THR A 1 197 ? 39.957 20.437 -67.305 1.00 70.81 197 THR A N 1
ATOM 1582 C CA . THR A 1 197 ? 41.356 20.573 -67.761 1.00 70.81 197 THR A CA 1
ATOM 1583 C C . THR A 1 197 ? 41.618 19.776 -69.048 1.00 70.81 197 THR A C 1
ATOM 1585 O O . THR A 1 197 ? 42.369 20.206 -69.933 1.00 70.81 197 THR A O 1
ATOM 1588 N N . ARG A 1 198 ? 40.985 18.607 -69.189 1.00 68.75 198 ARG A N 1
ATOM 1589 C CA . ARG A 1 198 ? 41.110 17.751 -70.374 1.00 68.75 198 ARG A CA 1
ATOM 1590 C C . ARG A 1 198 ? 40.388 18.330 -71.591 1.00 68.75 198 ARG A C 1
ATOM 1592 O O . ARG A 1 198 ? 40.863 18.170 -72.712 1.00 68.75 198 ARG A O 1
ATOM 1599 N N . ASP A 1 199 ? 39.285 19.035 -71.389 1.00 63.97 199 ASP A N 1
ATOM 1600 C CA . ASP A 1 199 ? 38.554 19.675 -72.482 1.00 63.97 199 ASP A CA 1
ATOM 1601 C C . ASP A 1 199 ? 39.210 21.000 -72.914 1.00 63.97 199 ASP A C 1
ATOM 1603 O O . ASP A 1 199 ? 39.291 21.278 -74.113 1.00 63.97 199 ASP A O 1
ATOM 1607 N N . TRP A 1 200 ? 39.835 21.745 -71.990 1.00 57.41 200 TRP A N 1
ATOM 1608 C CA . TRP A 1 200 ? 40.682 22.904 -72.324 1.00 57.41 200 TRP A CA 1
ATOM 1609 C C . TRP A 1 200 ? 41.899 22.531 -73.193 1.00 57.41 200 TRP A C 1
ATOM 1611 O O . TRP A 1 200 ? 42.233 23.216 -74.165 1.00 57.41 200 TRP A O 1
ATOM 1621 N N . THR A 1 201 ? 42.551 21.406 -72.887 1.00 57.31 201 THR A N 1
ATOM 1622 C CA . THR A 1 201 ? 43.715 20.918 -73.652 1.00 57.31 201 THR A CA 1
ATOM 1623 C C . THR A 1 201 ? 43.338 20.385 -75.037 1.00 57.31 201 THR A C 1
ATOM 1625 O O . THR A 1 201 ? 44.096 20.583 -75.987 1.00 57.31 201 THR A O 1
ATOM 1628 N N . LYS A 1 202 ? 42.147 19.795 -75.201 1.00 58.22 202 LYS A N 1
ATOM 1629 C CA . LYS A 1 202 ? 41.612 19.411 -76.520 1.00 58.22 202 LYS A CA 1
ATOM 1630 C C . LYS A 1 202 ? 41.205 20.617 -77.364 1.00 58.22 202 LYS A C 1
ATOM 1632 O O . LYS A 1 202 ? 41.488 20.634 -78.558 1.00 58.22 202 LYS A O 1
ATOM 1637 N N . SER A 1 203 ? 40.599 21.642 -76.762 1.00 53.91 203 SER A N 1
ATOM 1638 C CA . SER A 1 203 ? 40.155 22.835 -77.495 1.00 53.91 203 SER A CA 1
ATOM 1639 C C . SER A 1 203 ? 41.313 23.699 -78.016 1.00 53.91 203 SER A C 1
ATOM 1641 O O . SER A 1 203 ? 41.127 24.450 -78.967 1.00 53.91 203 SER A O 1
ATOM 1643 N N . THR A 1 204 ? 42.518 23.572 -77.447 1.00 53.72 204 THR A N 1
ATOM 1644 C CA . THR A 1 204 ? 43.722 24.299 -77.904 1.00 53.72 204 THR A CA 1
ATOM 1645 C C . THR A 1 204 ? 44.433 23.603 -79.087 1.00 53.72 204 THR A C 1
ATOM 1647 O O . THR A 1 204 ? 45.241 24.223 -79.772 1.00 53.72 204 THR A O 1
ATOM 1650 N N . GLN A 1 205 ? 44.118 22.333 -79.378 1.00 48.88 205 GLN A N 1
ATOM 1651 C CA . GLN A 1 205 ? 44.739 21.519 -80.446 1.00 48.88 205 GLN A CA 1
ATOM 1652 C C . GLN A 1 205 ? 43.966 21.523 -81.783 1.00 48.88 205 GLN A C 1
ATOM 1654 O O . GLN A 1 205 ? 44.342 20.820 -82.716 1.00 48.88 205 GLN A O 1
ATOM 1659 N N . VAL A 1 206 ? 42.907 22.325 -81.915 1.00 50.69 206 VAL A N 1
ATOM 1660 C CA . VAL A 1 206 ? 42.161 22.511 -83.173 1.00 50.69 206 VAL A CA 1
ATOM 1661 C C . VAL A 1 206 ? 42.163 23.983 -83.579 1.00 50.69 206 VAL A C 1
ATOM 1663 O O . VAL A 1 206 ? 41.168 24.688 -83.471 1.00 50.69 206 VAL A O 1
ATOM 1666 N N . SER A 1 207 ? 43.309 24.441 -84.084 1.00 46.28 207 SER A N 1
ATOM 1667 C CA . SER A 1 207 ? 43.376 25.578 -85.007 1.00 46.28 207 SER A CA 1
ATOM 1668 C C . SER A 1 207 ? 43.829 25.041 -86.368 1.00 46.28 207 SER A C 1
ATOM 1670 O O . SER A 1 207 ? 45.004 24.697 -86.519 1.00 46.28 207 SER A O 1
ATOM 1672 N N . PRO A 1 208 ? 42.928 24.867 -87.351 1.00 49.00 208 PRO A N 1
ATOM 1673 C CA . PRO A 1 208 ? 43.332 24.427 -88.674 1.00 49.00 208 PRO A CA 1
ATOM 1674 C C . PRO A 1 208 ? 44.019 25.584 -89.405 1.00 49.00 208 PRO A C 1
ATOM 1676 O O . PRO A 1 208 ? 43.427 26.635 -89.644 1.00 49.00 208 PRO A O 1
ATOM 1679 N N . MET A 1 209 ? 45.278 25.360 -89.787 1.00 44.00 209 MET A N 1
ATOM 1680 C CA . MET A 1 209 ? 45.953 26.119 -90.836 1.00 44.00 209 MET A CA 1
ATOM 1681 C C . MET A 1 209 ? 45.052 26.197 -92.077 1.00 44.00 209 MET A C 1
ATOM 1683 O O . MET A 1 209 ? 44.787 25.188 -92.731 1.00 44.00 209 MET A O 1
ATOM 1687 N N . THR A 1 210 ? 44.627 27.406 -92.432 1.00 46.12 210 THR A N 1
ATOM 1688 C CA . THR A 1 210 ? 44.045 27.721 -93.738 1.00 46.12 210 THR A CA 1
ATOM 1689 C C . THR A 1 210 ? 45.108 27.508 -94.821 1.00 46.12 210 THR A C 1
ATOM 1691 O O . THR A 1 210 ? 45.954 28.370 -95.047 1.00 46.12 210 THR A O 1
ATOM 1694 N N . ILE A 1 211 ? 45.081 26.361 -95.502 1.00 52.28 211 ILE A N 1
ATOM 1695 C CA . ILE A 1 211 ? 45.828 26.151 -96.748 1.00 52.28 211 ILE A CA 1
ATOM 1696 C C . ILE A 1 211 ? 45.029 26.811 -97.878 1.00 52.28 211 ILE A C 1
ATOM 1698 O O . ILE A 1 211 ? 43.967 26.330 -98.268 1.00 52.28 211 ILE A O 1
ATOM 1702 N N . ILE A 1 212 ? 45.537 27.927 -98.403 1.00 48.03 212 ILE A N 1
ATOM 1703 C CA . ILE A 1 212 ? 45.019 28.569 -99.618 1.00 48.03 212 ILE A CA 1
ATOM 1704 C C . ILE A 1 212 ? 45.587 27.807 -100.824 1.00 48.03 212 ILE A C 1
ATOM 1706 O O . ILE A 1 212 ? 46.768 27.930 -101.139 1.00 48.03 212 ILE A O 1
ATOM 1710 N N . ILE A 1 213 ? 44.754 27.015 -101.505 1.00 47.25 213 ILE A N 1
ATOM 1711 C CA . ILE A 1 213 ? 45.087 26.405 -102.800 1.00 47.25 213 ILE A CA 1
ATOM 1712 C C . ILE A 1 213 ? 44.714 27.406 -103.901 1.00 47.25 213 ILE A C 1
ATOM 1714 O O . ILE A 1 213 ? 43.535 27.649 -104.149 1.00 47.25 213 ILE A O 1
ATOM 1718 N N . ILE A 1 214 ? 45.713 27.983 -104.573 1.00 50.53 214 ILE A N 1
ATOM 1719 C CA . ILE A 1 214 ? 45.518 28.771 -105.798 1.00 50.53 214 ILE A CA 1
ATOM 1720 C C . ILE A 1 214 ? 45.551 27.800 -106.984 1.00 50.53 214 ILE A C 1
ATOM 1722 O O . ILE A 1 214 ? 46.612 27.341 -107.403 1.00 50.53 214 ILE A O 1
ATOM 1726 N N . THR A 1 215 ? 44.382 27.464 -107.526 1.00 47.44 215 THR A N 1
ATOM 1727 C CA . THR A 1 215 ? 44.249 26.711 -108.780 1.00 47.44 215 THR A CA 1
ATOM 1728 C C . THR A 1 215 ? 44.593 27.607 -109.969 1.00 47.44 215 THR A C 1
ATOM 1730 O O . THR A 1 215 ? 43.897 28.588 -110.236 1.00 47.44 215 THR A O 1
ATOM 1733 N N . SER A 1 216 ? 45.661 27.256 -110.688 1.00 41.75 216 SER A N 1
ATOM 1734 C CA . SER A 1 216 ? 46.024 27.862 -111.973 1.00 41.75 216 SER A CA 1
ATOM 1735 C C . SER A 1 216 ? 45.016 27.472 -113.055 1.00 41.75 216 SER A C 1
ATOM 1737 O O . SER A 1 216 ? 44.612 26.315 -113.164 1.00 41.75 216 SER A O 1
ATOM 1739 N N . ARG A 1 217 ? 44.597 28.468 -113.836 1.00 52.38 217 ARG A N 1
ATOM 1740 C CA . ARG A 1 217 ? 43.533 28.408 -114.838 1.00 52.38 217 ARG A CA 1
ATOM 1741 C C . ARG A 1 217 ? 44.152 28.472 -116.241 1.00 52.38 217 ARG A C 1
ATOM 1743 O O . ARG A 1 217 ? 44.811 29.453 -116.553 1.00 52.38 217 ARG A O 1
ATOM 1750 N N . SER A 1 218 ? 43.859 27.441 -117.035 1.00 44.62 218 SER A N 1
ATOM 1751 C CA . SER A 1 218 ? 43.694 27.430 -118.502 1.00 44.62 218 SER A CA 1
ATOM 1752 C C . SER A 1 218 ? 44.883 27.741 -119.428 1.00 44.62 218 SER A C 1
ATOM 1754 O O . SER A 1 218 ? 45.328 28.880 -119.526 1.00 44.62 218 SER A O 1
ATOM 1756 N N . PHE A 1 219 ? 45.231 26.751 -120.259 1.00 45.50 219 PHE A N 1
ATOM 1757 C CA . PHE A 1 219 ? 44.977 26.805 -121.706 1.00 45.50 219 PHE A CA 1
ATOM 1758 C C . PHE A 1 219 ? 44.559 25.419 -122.208 1.00 45.50 219 PHE A C 1
ATOM 1760 O O . PHE A 1 219 ? 45.084 24.429 -121.649 1.00 45.50 219 PHE A O 1
#

Organism: Oncorhynchus mykiss (NCBI:txid8022)

Secondary structure (DSSP, 8-state):
--HHHHHHHHHHHHHHHHTT----------------PPPP--------------------------------------------S--PPPHHHHHHHHHHHHHHHHHHHHHHHHHHHHHHHHHHHHHHHHHHHHHHHHHHHHHHHHHHHHHHHHHHHHHHHHHHHHHHHHHHHHHHHHHHHHHHHHHHHHHHHHHHHHHHHHHTT--------------

Radius of gyration: 58.93 Å; chains: 1; bounding box: 108×65×201 Å